Protein AF-A1CPQ2-F1 (afdb_monomer_lite)

pLDDT: mean 72.96, std 18.0, range [25.7, 89.81]

Organism: Aspergillus clavatus (strain ATCC 1007 / CBS 513.65 / DSM 816 / NCTC 3887 / NRRL 1 / QM 1276 / 107) (NCBI:txid344612)

Secondary structure (DSSP, 8-state):
---------EEES--HHHHHHHHH-HHHHHHHHT--EEEEEEEHHHHHHHHHHHHHHHHHHHHHHHH--S--TTHHHHHHHHHHHHHHH--TTTT-SS--------HHHHHHHHHHHHHHIIIIIIIHHHHHHHHH---SEEEEEEEE-B-TTS-SB-HHHHHHGGGTS--TT---SEEEEES--HHHHHHHHHHHHHHS--S---S-----TTS--S--TT---HHHHHHHHHTS--

Foldseek 3Di:
DDPPPPQDEAEDQFCVVLVVCCVVPVVSLVVQQPRAHYEYEAAQVVVLVVLVVLLPCLVVVLVVLVPDPDDDPCSVVSSVVSVVSNVLSPAPPSDDDDDDPPDPDDPVNVVVSQVSQLVCCLPPGQLVVVQCPLVRYLYQEYEYEQQNQAGPVRPGRCVLSSLLNLQVHARPNFDHNYYHYPNDDPVVVVSSVVSVVNRGPDPDDDVDPDDPPPDDDDDCPVPDDCPVVVVVVVVVPD

Radius of gyration: 22.9 Å; chains: 1; bounding box: 61×68×67 Å

Structure (mmCIF, N/CA/C/O backbone):
data_AF-A1CPQ2-F1
#
_entry.id   AF-A1CPQ2-F1
#
loop_
_atom_site.group_PDB
_atom_site.id
_atom_site.type_symbol
_atom_site.label_atom_id
_atom_site.label_alt_id
_atom_site.label_comp_id
_atom_site.label_asym_id
_atom_site.label_entity_id
_atom_site.label_seq_id
_atom_site.pdbx_PDB_ins_code
_atom_site.Cartn_x
_atom_site.Cartn_y
_atom_site.Cartn_z
_atom_site.occupancy
_atom_site.B_iso_or_equiv
_atom_site.auth_seq_id
_atom_site.auth_comp_id
_atom_site.auth_asym_id
_atom_site.auth_atom_id
_atom_site.pdbx_PDB_model_num
ATOM 1 N N . MET A 1 1 ? 0.818 -38.507 16.644 1.00 29.50 1 MET A N 1
ATOM 2 C CA . MET A 1 1 ? 1.138 -38.011 15.291 1.00 29.50 1 MET A CA 1
ATOM 3 C C . MET A 1 1 ? 1.570 -36.562 15.450 1.00 29.50 1 MET A C 1
ATOM 5 O O . MET A 1 1 ? 0.738 -35.788 15.909 1.00 29.50 1 MET A O 1
ATOM 9 N N . PRO A 1 2 ? 2.844 -36.196 15.235 1.00 27.94 2 PRO A N 1
ATOM 10 C CA . PRO A 1 2 ? 3.234 -34.797 15.336 1.00 27.94 2 PRO A CA 1
ATOM 11 C C . PRO A 1 2 ? 2.595 -34.047 14.164 1.00 27.94 2 PRO A C 1
ATOM 13 O O . PRO A 1 2 ? 2.827 -34.373 13.002 1.00 27.94 2 PRO A O 1
ATOM 16 N N . ILE A 1 3 ? 1.718 -33.100 14.484 1.00 25.70 3 ILE A N 1
ATOM 17 C CA . ILE A 1 3 ? 1.141 -32.175 13.515 1.00 25.70 3 ILE A CA 1
ATOM 18 C C . ILE A 1 3 ? 2.220 -31.121 13.270 1.00 25.70 3 ILE A C 1
ATOM 20 O O . ILE A 1 3 ? 2.419 -30.230 14.091 1.00 25.70 3 ILE A O 1
ATOM 24 N N . TYR A 1 4 ? 2.949 -31.254 12.166 1.00 30.53 4 TYR A N 1
ATOM 25 C CA . TYR A 1 4 ? 3.774 -30.170 11.650 1.00 30.53 4 TYR A CA 1
ATOM 26 C C . TYR A 1 4 ? 2.833 -29.194 10.946 1.00 30.53 4 TYR A C 1
ATOM 28 O O . TYR A 1 4 ? 2.442 -29.411 9.801 1.00 30.53 4 TYR A O 1
ATOM 36 N N . LEU A 1 5 ? 2.412 -28.150 11.660 1.00 37.94 5 LEU A N 1
ATOM 37 C CA . LEU A 1 5 ? 1.836 -26.971 11.026 1.00 37.94 5 LEU A CA 1
ATOM 38 C C . LEU A 1 5 ? 2.974 -26.330 10.232 1.00 37.94 5 LEU A C 1
ATOM 40 O O . LEU A 1 5 ? 3.865 -25.722 10.819 1.00 37.94 5 LEU A O 1
ATOM 44 N N . SER A 1 6 ? 2.985 -26.518 8.912 1.00 44.28 6 SER A N 1
ATOM 45 C CA . SER A 1 6 ? 3.755 -25.633 8.044 1.00 44.28 6 SER A CA 1
ATOM 46 C C . SER A 1 6 ? 3.308 -24.217 8.372 1.00 44.28 6 SER A C 1
ATOM 48 O O . SER A 1 6 ? 2.112 -23.928 8.333 1.00 44.28 6 SER A O 1
ATOM 50 N N . GLU A 1 7 ? 4.247 -23.373 8.767 1.00 56.56 7 GLU A N 1
ATOM 51 C CA . GLU A 1 7 ? 4.002 -21.970 9.044 1.00 56.56 7 GLU A CA 1
ATOM 52 C C . GLU A 1 7 ? 3.196 -21.336 7.896 1.00 56.56 7 GLU A C 1
ATOM 54 O O . GLU A 1 7 ? 3.700 -21.187 6.785 1.00 56.56 7 GLU A O 1
ATOM 59 N N . ASN A 1 8 ? 1.917 -21.025 8.135 1.00 65.75 8 ASN A N 1
ATOM 60 C CA . ASN A 1 8 ? 1.051 -20.447 7.111 1.00 65.75 8 ASN A CA 1
ATOM 61 C C . ASN A 1 8 ? 1.594 -19.062 6.742 1.00 65.75 8 ASN A C 1
ATOM 63 O O . ASN A 1 8 ? 1.599 -18.156 7.577 1.00 65.75 8 ASN A O 1
ATOM 67 N N . ILE A 1 9 ? 2.056 -18.908 5.502 1.00 70.75 9 ILE A N 1
ATOM 68 C CA . ILE A 1 9 ? 2.415 -17.609 4.932 1.00 70.75 9 ILE A CA 1
ATOM 69 C C . ILE A 1 9 ? 1.121 -16.945 4.474 1.00 70.75 9 ILE A C 1
ATOM 71 O O . ILE A 1 9 ? 0.357 -17.522 3.698 1.00 70.75 9 ILE A O 1
ATOM 75 N N . PHE A 1 10 ? 0.863 -15.743 4.977 1.00 79.75 10 PHE A N 1
ATOM 76 C CA . PHE A 1 10 ? -0.268 -14.936 4.546 1.00 79.75 10 PHE A CA 1
ATOM 77 C C . PHE A 1 10 ? 0.202 -13.961 3.464 1.00 79.75 10 PHE A C 1
ATOM 79 O O . PHE A 1 10 ? 1.037 -13.098 3.732 1.00 79.75 10 PHE A O 1
ATOM 86 N N . SER A 1 11 ? -0.304 -14.106 2.242 1.00 79.38 11 SER A N 1
ATOM 87 C CA . SER A 1 11 ? 0.072 -13.229 1.131 1.00 79.38 11 SER A CA 1
ATOM 88 C C . SER A 1 11 ? -0.896 -12.048 1.038 1.00 79.38 11 SER A C 1
ATOM 90 O O . SER A 1 11 ? -2.114 -12.234 1.008 1.00 79.38 11 SER A O 1
ATOM 92 N N . LEU A 1 12 ? -0.359 -10.829 0.989 1.00 75.00 12 LEU A N 1
ATOM 93 C CA . LEU A 1 12 ? -1.123 -9.590 0.842 1.00 75.00 12 LEU A CA 1
ATOM 94 C C . LEU A 1 12 ? -0.810 -8.929 -0.495 1.00 75.00 12 LEU A C 1
ATOM 96 O O . LEU A 1 12 ? 0.352 -8.688 -0.821 1.00 75.00 12 LEU A O 1
ATOM 100 N N . VAL A 1 13 ? -1.874 -8.604 -1.226 1.00 66.00 13 VAL A N 1
ATOM 101 C CA . VAL A 1 13 ? -1.804 -7.887 -2.506 1.00 66.00 13 VAL A CA 1
ATOM 102 C C . VAL A 1 13 ? -2.409 -6.487 -2.362 1.00 66.00 13 VAL A C 1
ATOM 104 O O . VAL A 1 13 ? -1.767 -5.502 -2.701 1.00 66.00 13 VAL A O 1
ATOM 107 N N . GLN A 1 14 ? -3.603 -6.382 -1.765 1.00 69.94 14 GLN A N 1
ATOM 108 C CA . GLN A 1 14 ? -4.275 -5.116 -1.445 1.00 69.94 14 GLN A CA 1
ATOM 109 C C . GLN A 1 14 ? -4.882 -5.178 -0.039 1.00 69.94 14 GLN A C 1
ATOM 111 O O . GLN A 1 14 ? -5.496 -6.177 0.342 1.00 69.94 14 GLN A O 1
ATOM 116 N N . VAL A 1 15 ? -4.703 -4.116 0.749 1.00 79.31 15 VAL A N 1
ATOM 117 C CA . VAL A 1 15 ? -5.048 -4.105 2.185 1.00 79.31 15 VAL A CA 1
ATOM 118 C C . VAL A 1 15 ? -6.412 -3.496 2.501 1.00 79.31 15 VAL A C 1
ATOM 120 O O . VAL A 1 15 ? -6.861 -3.587 3.640 1.00 79.31 15 VAL A O 1
ATOM 123 N N . ASP A 1 16 ? -7.095 -2.903 1.523 1.00 76.38 16 ASP A N 1
ATOM 124 C CA . ASP A 1 16 ? -8.270 -2.058 1.773 1.00 76.38 16 ASP A CA 1
ATOM 125 C C . ASP A 1 16 ? -9.444 -2.815 2.396 1.00 76.38 16 ASP A C 1
ATOM 127 O O . ASP A 1 16 ? -10.049 -2.338 3.355 1.00 76.38 16 ASP A O 1
ATOM 131 N N . LEU A 1 17 ? -9.711 -4.039 1.935 1.00 76.94 17 LEU A N 1
ATOM 132 C CA . LEU A 1 17 ? -10.745 -4.894 2.527 1.00 76.94 17 LEU A CA 1
ATOM 133 C C . LEU A 1 17 ? -10.424 -5.259 3.980 1.00 76.94 17 LEU A C 1
ATOM 135 O O . LEU A 1 17 ? -11.317 -5.306 4.823 1.00 76.94 17 LEU A O 1
ATOM 139 N N . LEU A 1 18 ? -9.148 -5.489 4.297 1.00 81.88 18 LEU A N 1
ATOM 140 C CA . LEU A 1 18 ? -8.722 -5.791 5.663 1.00 81.88 18 LEU A CA 1
ATOM 141 C C . LEU A 1 18 ? -8.748 -4.548 6.548 1.00 81.88 18 LEU A C 1
ATOM 143 O O . LEU A 1 18 ? -9.095 -4.654 7.721 1.00 81.88 18 LEU A O 1
ATOM 147 N N . ALA A 1 19 ? -8.419 -3.379 5.998 1.00 83.00 19 ALA A N 1
ATOM 148 C CA . ALA A 1 19 ? -8.527 -2.106 6.694 1.00 83.00 19 ALA A CA 1
ATOM 149 C C . ALA A 1 19 ? -9.99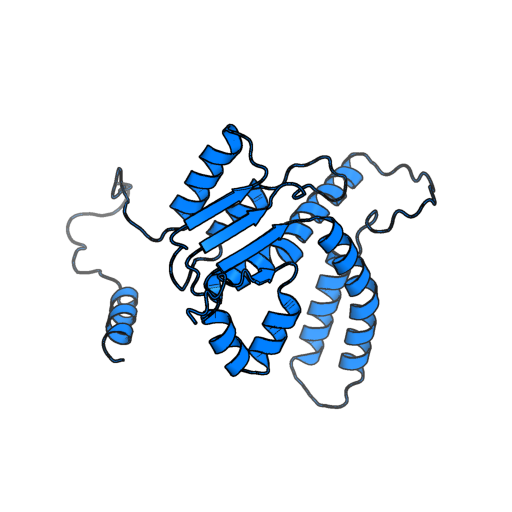0 -1.776 7.033 1.00 83.00 19 ALA A C 1
ATOM 151 O O . ALA A 1 19 ? -10.278 -1.413 8.175 1.00 83.00 19 ALA A O 1
ATOM 152 N N . ALA A 1 20 ? -10.917 -1.984 6.092 1.00 81.44 20 ALA A N 1
ATOM 153 C CA . ALA A 1 20 ? -12.352 -1.827 6.322 1.00 81.44 20 ALA A CA 1
ATOM 154 C C . ALA A 1 20 ? -12.875 -2.840 7.354 1.00 81.44 20 ALA A C 1
ATOM 156 O O . ALA A 1 20 ? -13.451 -2.452 8.371 1.00 81.44 20 ALA A O 1
ATOM 157 N N . ALA A 1 21 ? -12.576 -4.131 7.172 1.00 82.69 21 ALA A N 1
ATOM 158 C CA . ALA A 1 21 ? -12.990 -5.178 8.105 1.00 82.69 21 ALA A CA 1
ATOM 159 C C . ALA A 1 21 ? -12.429 -4.956 9.520 1.00 82.69 21 ALA A C 1
ATOM 161 O O . ALA A 1 21 ? -13.113 -5.209 10.509 1.00 82.69 21 ALA A O 1
ATOM 162 N N . ARG A 1 22 ? -11.196 -4.445 9.637 1.00 82.06 22 ARG A N 1
ATOM 163 C CA . ARG A 1 22 ? -10.592 -4.035 10.911 1.00 82.06 22 ARG A CA 1
ATOM 164 C C . ARG A 1 22 ? -11.394 -2.920 11.586 1.00 82.06 22 ARG A C 1
ATOM 166 O O . ARG A 1 22 ? -11.563 -2.968 12.803 1.00 82.06 22 ARG A O 1
ATOM 173 N N . ALA A 1 23 ? -11.830 -1.913 10.830 1.00 82.44 23 ALA A N 1
ATOM 174 C CA . ALA A 1 23 ? -12.579 -0.777 11.363 1.00 82.44 23 ALA A CA 1
ATOM 175 C C . ALA A 1 23 ? -13.976 -1.190 11.857 1.00 82.44 23 ALA A C 1
ATOM 177 O O . ALA A 1 23 ? -14.426 -0.712 12.897 1.00 82.44 23 ALA A O 1
ATOM 178 N N . GLU A 1 24 ? -14.633 -2.109 11.149 1.00 85.81 24 GLU A N 1
ATOM 179 C CA . GLU A 1 24 ? -15.972 -2.605 11.495 1.00 85.81 24 GLU A CA 1
ATOM 180 C C . GLU A 1 24 ? -15.952 -3.684 12.587 1.00 85.81 24 GLU A C 1
ATOM 182 O O . GLU A 1 24 ? -16.875 -3.792 13.401 1.00 85.81 24 GLU A O 1
ATOM 187 N N . HIS A 1 25 ? -14.892 -4.493 12.632 1.00 87.56 25 HIS A N 1
ATOM 188 C CA . HIS A 1 25 ? -14.788 -5.648 13.514 1.00 87.56 25 HIS A CA 1
ATOM 189 C C . HIS A 1 25 ? -13.444 -5.667 14.256 1.00 87.56 25 HIS A C 1
ATOM 191 O O . HIS A 1 25 ? -12.470 -6.246 13.766 1.00 87.56 25 HIS A O 1
ATOM 197 N N . PRO A 1 26 ? -13.384 -5.160 15.504 1.00 86.69 26 PRO A N 1
ATOM 198 C CA . PRO A 1 26 ? -12.143 -5.108 16.285 1.00 86.69 26 PRO A CA 1
ATOM 199 C C . PRO A 1 26 ? -11.431 -6.461 16.436 1.00 86.69 26 PRO A C 1
ATOM 201 O O . PRO A 1 26 ? -10.206 -6.524 16.487 1.00 86.69 26 PRO A O 1
ATOM 204 N N . ARG A 1 27 ? -12.180 -7.572 16.439 1.00 88.62 27 ARG A N 1
ATOM 205 C CA . ARG A 1 27 ? -11.615 -8.930 16.494 1.00 88.62 27 ARG A CA 1
ATOM 206 C C . ARG A 1 27 ? -10.725 -9.260 15.290 1.00 88.62 27 ARG A C 1
ATOM 208 O O . ARG A 1 27 ? -9.766 -10.010 15.443 1.00 88.62 27 ARG A O 1
ATOM 215 N N . VAL A 1 28 ? -11.025 -8.716 14.109 1.00 85.94 28 VAL A N 1
ATOM 216 C CA . VAL A 1 28 ? -10.192 -8.902 12.912 1.00 85.94 28 VAL A CA 1
ATOM 217 C C . VAL A 1 28 ? -8.800 -8.338 13.168 1.00 85.94 28 VAL A C 1
ATOM 219 O O . VAL A 1 28 ? -7.819 -9.008 12.864 1.00 85.94 28 VAL A O 1
ATOM 222 N N . PHE A 1 29 ? -8.702 -7.172 13.812 1.00 84.38 29 PHE A N 1
ATOM 223 C CA . PHE A 1 29 ? -7.415 -6.573 14.161 1.00 84.38 29 PHE A CA 1
ATOM 224 C C . PHE A 1 29 ? -6.570 -7.489 15.047 1.00 84.38 29 PHE A C 1
ATOM 226 O O . PHE A 1 29 ? -5.402 -7.732 14.752 1.00 84.38 29 PHE A O 1
ATOM 233 N N . GLU A 1 30 ? -7.174 -8.037 16.104 1.00 86.56 30 GLU A N 1
ATOM 234 C CA . GLU A 1 30 ? -6.471 -8.927 17.031 1.00 86.56 30 GLU A CA 1
ATOM 235 C C . GLU A 1 30 ? -6.011 -10.219 16.353 1.00 86.56 30 GLU A C 1
ATOM 237 O O . GLU A 1 30 ? -4.916 -10.701 16.631 1.00 86.56 30 GLU A O 1
ATOM 242 N N . ASN A 1 31 ? -6.796 -10.749 15.413 1.00 87.50 31 ASN A N 1
ATOM 243 C CA . ASN A 1 31 ? -6.395 -11.916 14.633 1.00 87.50 31 ASN A CA 1
ATOM 244 C C . ASN A 1 31 ? -5.253 -11.588 13.656 1.00 87.50 31 ASN A C 1
ATOM 246 O O . ASN A 1 31 ? -4.321 -12.378 13.522 1.00 87.50 31 ASN A O 1
ATOM 250 N N . LEU A 1 32 ? -5.294 -10.430 12.987 1.00 87.62 32 LEU A N 1
ATOM 251 C CA . LEU A 1 32 ? -4.247 -10.022 12.045 1.00 87.62 32 LEU A CA 1
ATOM 252 C C . LEU A 1 32 ? -2.896 -9.839 12.745 1.00 87.62 32 LEU A C 1
ATOM 254 O O . LEU A 1 32 ? -1.882 -10.292 12.222 1.00 87.62 32 LEU A O 1
ATOM 258 N N . LYS A 1 33 ? -2.869 -9.286 13.966 1.00 86.88 33 LYS A N 1
ATOM 259 C CA . LYS A 1 33 ? -1.638 -9.187 14.776 1.00 86.88 33 LYS A CA 1
ATOM 260 C C . LYS A 1 33 ? -0.955 -10.534 15.011 1.00 86.88 33 LYS A C 1
ATOM 262 O O . LYS A 1 33 ? 0.264 -10.581 15.158 1.00 86.88 33 LYS A O 1
ATOM 267 N N . GLN A 1 34 ? -1.732 -11.616 15.083 1.00 86.94 34 GLN A N 1
ATOM 268 C CA . GLN A 1 34 ? -1.217 -12.960 15.355 1.00 86.94 34 GLN A CA 1
ATOM 269 C C . GLN A 1 34 ? -0.529 -13.592 14.140 1.00 86.94 34 GLN A C 1
ATOM 271 O O . GLN A 1 34 ? 0.188 -14.578 14.305 1.00 86.94 34 GLN A O 1
ATOM 276 N N . ILE A 1 35 ? -0.703 -13.032 12.940 1.00 86.50 35 ILE A N 1
ATOM 277 C CA . ILE A 1 35 ? -0.003 -13.483 11.738 1.00 86.50 35 ILE A CA 1
ATOM 278 C C . ILE A 1 35 ? 1.463 -13.051 11.835 1.00 86.50 35 ILE A C 1
ATOM 280 O O . ILE A 1 35 ? 1.780 -11.866 11.923 1.00 86.50 35 ILE A O 1
ATOM 284 N N . ARG A 1 36 ? 2.360 -14.043 11.823 1.00 81.62 36 ARG A N 1
ATOM 285 C CA . ARG A 1 36 ? 3.810 -13.851 11.988 1.00 81.62 36 ARG A CA 1
ATOM 286 C C . ARG A 1 36 ? 4.589 -13.859 10.678 1.00 81.62 36 ARG A C 1
ATOM 288 O O . ARG A 1 36 ? 5.678 -13.297 10.642 1.00 81.62 36 ARG A O 1
ATOM 295 N N . ASN A 1 37 ? 4.030 -14.465 9.633 1.00 83.06 37 ASN A N 1
ATOM 296 C CA . ASN A 1 37 ? 4.706 -14.706 8.363 1.00 83.06 37 ASN A CA 1
ATOM 297 C C . ASN A 1 37 ? 3.904 -14.098 7.226 1.00 83.06 37 ASN A C 1
ATOM 299 O O . ASN A 1 37 ? 2.765 -14.503 6.979 1.00 83.06 37 ASN A O 1
ATOM 303 N N . LEU A 1 38 ? 4.509 -13.130 6.547 1.00 85.19 38 LEU A N 1
ATOM 304 C CA . LEU A 1 38 ? 3.830 -12.342 5.533 1.00 85.19 38 LEU A CA 1
ATOM 305 C C . LEU A 1 38 ? 4.601 -12.340 4.220 1.00 85.19 38 LEU A C 1
ATOM 307 O O . LEU A 1 38 ? 5.816 -12.156 4.222 1.00 85.19 38 LEU A O 1
ATOM 311 N N . GLU A 1 39 ? 3.885 -12.493 3.111 1.00 84.69 39 GLU A N 1
ATOM 312 C CA . GLU A 1 39 ? 4.414 -12.298 1.763 1.00 84.69 39 GLU A CA 1
ATOM 313 C C . GLU A 1 39 ? 3.747 -11.090 1.102 1.00 84.69 39 GLU A C 1
ATOM 315 O O . GLU A 1 39 ? 2.522 -10.997 1.036 1.00 84.69 39 GLU A O 1
ATOM 320 N N . LEU A 1 40 ? 4.567 -10.168 0.605 1.00 86.62 40 LEU A N 1
ATOM 321 C CA . LEU A 1 40 ? 4.142 -8.986 -0.133 1.00 86.62 40 LEU A CA 1
ATOM 322 C C . LEU A 1 40 ? 4.592 -9.099 -1.583 1.00 86.62 40 LEU A C 1
ATOM 324 O O . LEU A 1 40 ? 5.786 -9.255 -1.855 1.00 86.62 40 LEU A O 1
ATOM 328 N N . VAL A 1 41 ? 3.641 -8.985 -2.508 1.00 84.19 41 VAL A N 1
ATOM 329 C CA . VAL A 1 41 ? 3.905 -8.985 -3.949 1.00 84.19 41 VAL A CA 1
ATOM 330 C C . VAL A 1 41 ? 3.501 -7.634 -4.513 1.00 84.19 41 VAL A C 1
ATOM 332 O O . VAL A 1 41 ? 2.345 -7.240 -4.411 1.00 84.19 41 VAL A O 1
ATOM 335 N N . PHE A 1 42 ? 4.461 -6.935 -5.116 1.00 86.06 42 PHE A N 1
ATOM 336 C CA . PHE A 1 42 ? 4.226 -5.628 -5.719 1.00 86.06 42 PHE A CA 1
ATOM 337 C C . PHE A 1 42 ? 4.187 -5.743 -7.242 1.00 86.06 42 PHE A C 1
ATOM 339 O O . PHE A 1 42 ? 5.219 -5.973 -7.881 1.00 86.06 42 PHE A O 1
ATOM 346 N N . ASP A 1 43 ? 2.991 -5.590 -7.810 1.00 86.12 43 ASP A N 1
ATOM 347 C CA . ASP A 1 43 ? 2.722 -5.688 -9.244 1.00 86.12 43 ASP A CA 1
ATOM 348 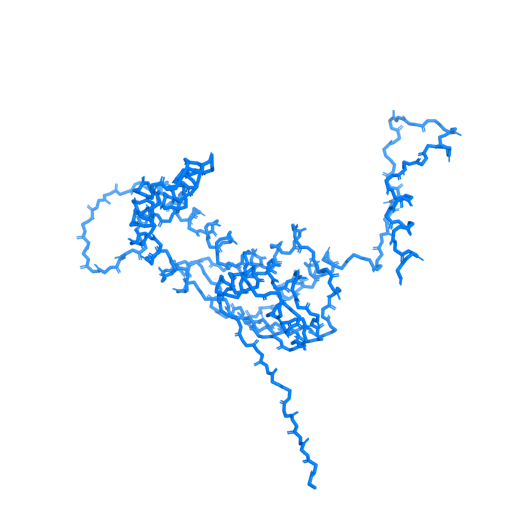C C . ASP A 1 43 ? 1.923 -4.461 -9.707 1.00 86.12 43 ASP A C 1
ATOM 350 O O . ASP A 1 43 ? 0.874 -4.140 -9.152 1.00 86.12 43 ASP A O 1
ATOM 354 N N . SER A 1 44 ? 2.408 -3.751 -10.727 1.00 84.94 44 SER A N 1
ATOM 355 C CA . SER A 1 44 ? 1.726 -2.552 -11.235 1.00 84.94 44 SER A CA 1
ATOM 356 C C . SER A 1 44 ? 0.381 -2.848 -11.891 1.00 84.94 44 SER A C 1
ATOM 358 O O . SER A 1 44 ? -0.455 -1.956 -12.014 1.00 84.94 44 SER A O 1
ATOM 360 N N . ARG A 1 45 ? 0.115 -4.102 -12.270 1.00 84.56 45 ARG A N 1
ATOM 361 C CA . ARG A 1 45 ? -1.195 -4.493 -12.809 1.00 84.56 45 ARG A CA 1
ATOM 362 C C . ARG A 1 45 ? -2.300 -4.346 -11.766 1.00 84.56 45 ARG A C 1
ATOM 364 O O . ARG A 1 45 ? -3.428 -4.036 -12.135 1.00 84.56 45 ARG A O 1
ATOM 371 N N . ASP A 1 46 ? -1.974 -4.484 -10.481 1.00 83.62 46 ASP A N 1
ATOM 372 C CA . ASP A 1 46 ? -2.933 -4.267 -9.394 1.00 83.62 46 ASP A CA 1
ATOM 373 C C . ASP A 1 46 ? -3.363 -2.798 -9.313 1.00 83.62 46 ASP A C 1
ATOM 375 O O . ASP A 1 46 ? -4.521 -2.514 -9.012 1.00 83.62 46 ASP A O 1
ATOM 379 N N . TYR A 1 47 ? -2.467 -1.863 -9.657 1.00 86.38 47 TYR A N 1
ATOM 380 C CA . TYR A 1 47 ? -2.811 -0.446 -9.774 1.00 86.38 47 TYR A CA 1
ATOM 381 C C . TYR A 1 47 ? -3.780 -0.209 -10.932 1.00 86.38 47 TYR A C 1
ATOM 383 O O . TYR A 1 47 ? -4.770 0.488 -10.746 1.00 86.38 47 TYR A O 1
ATOM 391 N N . ILE A 1 48 ? -3.541 -0.821 -12.097 1.00 85.06 48 ILE A N 1
ATOM 392 C CA . ILE A 1 48 ? -4.430 -0.680 -13.261 1.00 85.06 48 ILE A CA 1
ATOM 393 C C . ILE A 1 48 ? -5.845 -1.146 -12.900 1.00 85.06 48 ILE A C 1
ATOM 395 O O . ILE A 1 48 ? -6.807 -0.414 -13.118 1.00 85.06 48 ILE A O 1
ATOM 399 N N . TYR A 1 49 ? -5.981 -2.329 -12.292 1.00 84.94 49 TYR A N 1
ATOM 400 C CA . TYR A 1 49 ? -7.291 -2.835 -11.873 1.00 84.94 49 TYR A CA 1
ATOM 401 C C . TYR A 1 49 ? -7.963 -1.935 -10.835 1.00 84.94 49 TYR A C 1
ATOM 403 O O . TYR A 1 49 ? -9.153 -1.648 -10.950 1.00 84.94 49 TYR A O 1
ATOM 411 N N . MET A 1 50 ? -7.204 -1.480 -9.836 1.00 86.12 50 MET A N 1
ATOM 412 C CA . MET A 1 50 ? -7.696 -0.589 -8.789 1.00 86.12 50 MET A CA 1
ATOM 413 C C . MET A 1 50 ? -8.180 0.748 -9.362 1.00 86.12 50 MET A C 1
ATOM 415 O O . MET A 1 50 ? -9.289 1.173 -9.050 1.00 86.12 50 MET A O 1
ATOM 419 N N . ALA A 1 51 ? -7.378 1.388 -10.215 1.00 87.31 51 ALA A N 1
ATOM 420 C CA . ALA A 1 51 ? -7.720 2.652 -10.853 1.00 87.31 51 ALA A CA 1
ATOM 421 C C . ALA A 1 51 ? -8.993 2.507 -11.696 1.00 87.31 51 ALA A C 1
ATOM 423 O O . ALA A 1 51 ? -9.950 3.243 -11.487 1.00 87.31 51 ALA A O 1
ATOM 424 N N . GLN A 1 52 ? -9.067 1.477 -12.547 1.00 85.88 52 GLN A N 1
ATOM 425 C CA . GLN A 1 52 ? -10.256 1.201 -13.361 1.00 85.88 52 GLN A CA 1
ATOM 426 C C . GLN A 1 52 ? -11.511 0.944 -12.519 1.00 85.88 52 GLN A C 1
ATOM 428 O O . GLN A 1 52 ? -12.606 1.373 -12.888 1.00 85.88 52 GLN A O 1
ATOM 433 N N . PHE A 1 53 ? -11.376 0.221 -11.405 1.00 85.88 53 PHE A N 1
ATOM 434 C CA . PHE A 1 53 ? -12.485 -0.026 -10.490 1.00 85.88 53 PHE A CA 1
ATOM 435 C C . PHE A 1 53 ? -12.959 1.277 -9.837 1.00 85.88 53 PHE A C 1
ATOM 437 O O . PHE A 1 53 ? -14.145 1.595 -9.888 1.00 85.88 53 PHE A O 1
ATOM 444 N N . PHE A 1 54 ? -12.044 2.068 -9.276 1.00 85.62 54 PHE A N 1
ATOM 445 C CA . PHE A 1 54 ? -12.402 3.309 -8.595 1.00 85.62 54 PHE A CA 1
ATOM 446 C C . PHE A 1 54 ? -12.956 4.375 -9.539 1.00 85.62 54 PHE A C 1
ATOM 448 O O . PHE A 1 54 ? -13.952 5.006 -9.187 1.00 85.62 54 PHE A O 1
ATOM 455 N N . SER A 1 55 ? -12.412 4.527 -10.747 1.00 85.50 55 SER A N 1
ATOM 456 C CA . SER A 1 55 ? -12.982 5.437 -11.749 1.00 85.50 55 SER A CA 1
ATOM 457 C C . SER A 1 55 ? -14.443 5.098 -12.075 1.00 85.50 55 SER A C 1
ATOM 459 O O . SER A 1 55 ? -15.253 5.990 -12.300 1.00 85.50 55 SER A O 1
ATOM 461 N N . ARG A 1 56 ? -14.821 3.812 -12.057 1.00 86.50 56 ARG A N 1
ATOM 462 C CA . ARG A 1 56 ? -16.208 3.385 -12.314 1.00 86.50 56 ARG A CA 1
ATOM 463 C C . ARG A 1 56 ? -17.122 3.570 -11.106 1.00 86.50 56 ARG A C 1
ATOM 465 O O . ARG A 1 56 ? -18.249 4.034 -11.258 1.00 86.50 56 ARG A O 1
ATOM 472 N N . GLU A 1 57 ? -16.655 3.200 -9.917 1.00 88.19 57 GLU A N 1
ATOM 473 C CA . GLU A 1 57 ? -17.519 3.080 -8.738 1.00 88.19 57 GLU A CA 1
ATOM 474 C C . GLU A 1 57 ? -17.621 4.371 -7.912 1.00 88.19 57 GLU A C 1
ATOM 476 O O . GLU A 1 57 ? -18.690 4.670 -7.373 1.00 88.19 57 GLU A O 1
ATOM 481 N N . LEU A 1 58 ? -16.548 5.170 -7.812 1.00 89.56 58 LEU A N 1
ATOM 482 C CA . LEU A 1 58 ? -16.531 6.375 -6.970 1.00 89.56 58 LEU A CA 1
ATOM 483 C C . LEU A 1 58 ? -17.643 7.384 -7.316 1.00 89.56 58 LEU A C 1
ATOM 485 O O . LEU A 1 58 ? -18.278 7.877 -6.377 1.00 89.56 58 LEU A O 1
ATOM 489 N N . PRO A 1 59 ? -17.963 7.665 -8.599 1.00 88.75 59 PRO A N 1
ATOM 490 C CA . PRO A 1 59 ? -19.064 8.567 -8.941 1.00 88.75 59 PRO A CA 1
ATOM 491 C C . PRO A 1 59 ? -20.426 8.048 -8.464 1.00 88.75 59 PRO A C 1
ATOM 493 O O . PRO A 1 59 ? -21.241 8.814 -7.946 1.00 88.75 59 PRO A O 1
ATOM 496 N N . GLY A 1 60 ? -20.664 6.737 -8.583 1.00 88.62 60 GLY A N 1
ATOM 497 C CA . GLY A 1 60 ? -21.889 6.095 -8.103 1.00 88.62 60 GLY A CA 1
ATOM 498 C C . GLY A 1 60 ? -22.017 6.175 -6.582 1.00 88.62 60 GLY A C 1
ATOM 499 O O . GLY A 1 60 ? -23.067 6.559 -6.064 1.00 88.62 60 GLY A O 1
ATOM 500 N N . ILE A 1 61 ? -20.926 5.901 -5.860 1.00 88.44 61 ILE A N 1
ATOM 501 C CA . ILE A 1 61 ? -20.870 6.023 -4.396 1.00 88.44 61 ILE A CA 1
ATOM 502 C C . ILE A 1 61 ? -21.132 7.471 -3.966 1.00 88.44 61 ILE A C 1
ATOM 504 O O . ILE A 1 61 ? -21.935 7.705 -3.060 1.00 88.44 61 ILE A O 1
ATOM 508 N N . ALA A 1 62 ? -20.512 8.451 -4.629 1.00 88.06 62 ALA A N 1
ATOM 509 C CA . ALA A 1 62 ? -20.743 9.867 -4.354 1.00 88.06 62 ALA A CA 1
ATOM 510 C C . ALA A 1 62 ? -22.217 10.259 -4.566 1.00 88.06 62 ALA A C 1
ATOM 512 O O . ALA A 1 62 ? -22.783 10.967 -3.728 1.00 88.06 62 ALA A O 1
ATOM 513 N N . GLY A 1 63 ? -22.862 9.743 -5.620 1.00 88.38 63 GLY A N 1
ATOM 514 C CA . GLY A 1 63 ? -24.298 9.909 -5.869 1.00 88.38 63 GLY A CA 1
ATOM 515 C C . GLY A 1 63 ? -25.164 9.354 -4.735 1.00 88.38 63 GLY A C 1
ATOM 516 O O . GLY A 1 63 ? -25.991 10.074 -4.176 1.00 88.38 63 GLY A O 1
ATOM 517 N N . VAL A 1 64 ? -24.911 8.116 -4.302 1.00 89.81 64 VAL A N 1
ATOM 518 C CA . VAL A 1 64 ? -25.643 7.487 -3.184 1.00 89.81 64 VAL A CA 1
ATOM 519 C C . VAL A 1 64 ? -25.464 8.275 -1.883 1.00 89.81 64 VAL A C 1
ATOM 521 O O . VAL A 1 64 ? -26.430 8.541 -1.157 1.00 89.81 64 VAL A O 1
ATOM 524 N N . VAL A 1 65 ? -24.233 8.699 -1.581 1.00 87.56 65 VAL A N 1
ATOM 525 C CA . VAL A 1 65 ? -23.946 9.537 -0.409 1.00 87.56 65 VAL A CA 1
ATOM 526 C C . VAL A 1 65 ? -24.732 10.842 -0.503 1.00 87.56 65 VAL A C 1
ATOM 528 O O . VAL A 1 65 ? -25.375 11.220 0.479 1.00 87.56 65 VAL A O 1
ATOM 531 N N . GLN A 1 66 ? -24.760 11.489 -1.673 1.00 87.62 66 GLN A N 1
ATOM 532 C CA . GLN A 1 66 ? -25.505 12.722 -1.943 1.00 87.62 66 GLN A CA 1
ATOM 533 C C . GLN A 1 66 ? -27.026 12.560 -1.796 1.00 87.62 66 GLN A C 1
ATOM 535 O O . GLN A 1 66 ? -27.682 13.460 -1.266 1.00 87.62 66 GLN A O 1
ATOM 540 N N . GLU A 1 67 ? -27.586 11.409 -2.151 1.00 89.19 67 GLU A N 1
ATOM 541 C CA . GLU A 1 67 ? -29.024 11.115 -2.049 1.00 89.19 67 GLU A CA 1
ATOM 542 C C . GLU A 1 67 ? -29.457 10.657 -0.649 1.00 89.19 67 GLU A C 1
ATOM 544 O O . GLU A 1 67 ? -30.629 10.763 -0.287 1.00 89.19 67 GLU A O 1
ATOM 549 N N . THR A 1 68 ? -28.515 10.205 0.185 1.00 87.38 68 THR A N 1
ATOM 550 C CA . THR A 1 68 ? -28.817 9.721 1.540 1.00 87.38 68 THR A CA 1
ATOM 551 C C . THR A 1 68 ? -29.485 10.814 2.389 1.00 87.38 68 THR A C 1
ATOM 553 O O . THR A 1 68 ? -28.901 11.867 2.649 1.00 87.38 68 THR A O 1
ATOM 556 N N . THR A 1 69 ? -30.701 10.560 2.872 1.00 81.25 69 THR A N 1
ATOM 557 C CA . THR A 1 69 ? -31.515 11.535 3.627 1.00 81.25 69 THR A CA 1
ATOM 558 C C . THR A 1 69 ? -31.030 11.773 5.060 1.00 81.25 69 THR A C 1
ATOM 560 O O . THR A 1 69 ? -31.451 12.736 5.700 1.00 81.25 69 THR A O 1
ATOM 563 N N . ALA A 1 70 ? -30.127 10.928 5.568 1.00 80.81 70 ALA A N 1
ATOM 564 C CA . ALA A 1 70 ? -29.543 11.080 6.893 1.00 80.81 70 ALA A CA 1
ATOM 565 C C . ALA A 1 70 ? -28.699 12.371 6.981 1.00 80.81 70 ALA A C 1
ATOM 567 O O . ALA A 1 70 ? -27.735 12.537 6.223 1.00 80.81 70 ALA A O 1
ATOM 568 N N . PRO A 1 71 ? -29.012 13.288 7.911 1.00 74.06 71 PRO A N 1
ATOM 569 C CA . PRO A 1 71 ? -28.241 14.509 8.080 1.00 74.06 71 PRO A CA 1
ATOM 570 C C . PRO A 1 71 ? -26.863 14.184 8.671 1.00 74.06 71 PRO A C 1
ATOM 572 O O . PRO A 1 71 ? -26.746 13.714 9.800 1.00 74.06 71 PRO A O 1
ATOM 575 N N . SER A 1 72 ? -25.801 14.464 7.914 1.00 81.50 72 SER A N 1
ATOM 576 C CA . SER A 1 72 ? -24.413 14.359 8.371 1.00 81.50 72 SER A CA 1
ATOM 577 C C . SER A 1 72 ? -23.619 15.581 7.929 1.00 81.50 72 SER A C 1
ATOM 579 O O . SER A 1 72 ? 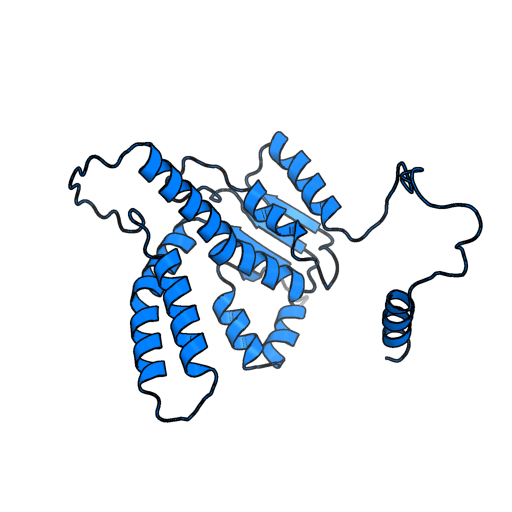-23.573 15.914 6.746 1.00 81.50 72 SER A O 1
ATOM 581 N N . ARG A 1 73 ? -22.929 16.224 8.877 1.00 83.88 73 ARG A N 1
ATOM 582 C CA . ARG A 1 73 ? -22.053 17.378 8.605 1.00 83.88 73 ARG A CA 1
ATOM 583 C C . ARG A 1 73 ? -20.832 17.034 7.745 1.00 83.88 73 ARG A C 1
ATOM 585 O O . ARG A 1 73 ? -20.217 17.930 7.184 1.00 83.88 73 ARG A O 1
ATOM 592 N N . HIS A 1 74 ? -20.475 15.751 7.649 1.00 85.75 74 HIS A N 1
ATOM 593 C CA . HIS A 1 74 ? -19.295 15.291 6.906 1.00 85.75 74 HIS A CA 1
ATOM 594 C C . HIS A 1 74 ? -19.619 14.896 5.462 1.00 85.75 74 HIS A C 1
ATOM 596 O O . HIS A 1 74 ? -18.708 14.634 4.689 1.00 85.75 74 HIS A O 1
ATOM 602 N N . LYS A 1 75 ? -20.903 14.867 5.087 1.00 85.12 75 LYS A N 1
ATOM 603 C CA . LYS A 1 75 ? -21.374 14.376 3.787 1.00 85.12 75 LYS A CA 1
ATOM 604 C C . LYS A 1 75 ? -20.720 15.096 2.605 1.00 85.12 75 LYS A C 1
ATOM 606 O O . LYS A 1 75 ? -20.229 14.448 1.692 1.00 85.12 75 LYS A O 1
ATOM 611 N N . ARG A 1 76 ? -20.650 16.429 2.671 1.00 85.75 76 ARG A N 1
ATOM 612 C CA . ARG A 1 76 ? -19.989 17.251 1.649 1.00 85.75 76 ARG A CA 1
ATOM 613 C C . ARG A 1 76 ? -18.503 16.917 1.520 1.00 85.75 76 ARG A C 1
ATOM 615 O O . ARG A 1 76 ? -18.039 16.699 0.413 1.00 85.75 76 ARG A O 1
ATOM 622 N N . LYS A 1 77 ? -17.800 16.823 2.653 1.00 88.19 77 LYS A N 1
ATOM 623 C CA . LYS A 1 77 ? -16.376 16.487 2.675 1.00 88.19 77 LYS A CA 1
ATOM 624 C C . LYS A 1 77 ? -16.121 15.112 2.055 1.00 88.19 77 LYS A C 1
ATOM 626 O O . LYS A 1 77 ? -15.240 14.988 1.228 1.00 88.19 77 LYS A O 1
ATOM 631 N N . VAL A 1 78 ? -16.926 14.105 2.399 1.00 87.19 78 VAL A N 1
ATOM 632 C CA . VAL A 1 78 ? -16.791 12.760 1.816 1.00 87.19 78 VAL A CA 1
ATOM 633 C C . VAL A 1 78 ? -16.947 12.800 0.295 1.00 87.19 78 VAL A C 1
ATOM 635 O O . VAL A 1 78 ? -16.175 12.163 -0.401 1.00 87.19 78 VAL A O 1
ATOM 638 N N . ILE A 1 79 ? -17.906 13.562 -0.236 1.00 87.94 79 ILE A N 1
ATOM 639 C CA . ILE A 1 79 ? -18.087 13.695 -1.690 1.00 87.94 79 ILE A CA 1
ATOM 640 C C . ILE A 1 79 ? -16.893 14.404 -2.341 1.00 87.94 79 ILE A C 1
ATOM 642 O O . ILE A 1 79 ? -16.442 13.973 -3.397 1.00 87.94 79 ILE A O 1
ATOM 646 N N . GLU A 1 80 ? -16.374 15.461 -1.713 1.00 88.31 80 GLU A N 1
ATOM 647 C CA . GLU A 1 80 ? -15.168 16.162 -2.173 1.00 88.31 80 GLU A CA 1
ATOM 648 C C . GLU A 1 80 ? -13.946 15.224 -2.168 1.00 88.31 80 GLU A C 1
ATOM 650 O O . GLU A 1 80 ? -13.244 15.145 -3.172 1.00 88.31 80 GLU A O 1
ATOM 655 N N . ASP A 1 81 ? -13.750 14.451 -1.096 1.00 87.44 81 ASP A N 1
ATOM 656 C CA . ASP A 1 81 ? -12.662 13.474 -0.965 1.00 87.44 81 ASP A CA 1
ATOM 657 C C . ASP A 1 81 ? -12.775 12.367 -2.039 1.00 87.44 81 ASP A C 1
ATOM 659 O O . ASP A 1 81 ? -11.790 12.038 -2.698 1.00 87.44 81 ASP A O 1
ATOM 663 N N . LEU A 1 82 ? -13.979 11.821 -2.273 1.00 87.69 82 LEU A N 1
ATOM 664 C CA . LEU A 1 82 ? -14.228 10.824 -3.329 1.00 87.69 82 LEU A CA 1
ATOM 665 C C . LEU A 1 82 ? -13.971 11.400 -4.730 1.00 87.69 82 LEU A C 1
ATOM 667 O O . LEU A 1 82 ? -13.425 10.705 -5.586 1.00 87.69 82 LEU A O 1
ATOM 671 N N . GLY A 1 83 ? -14.348 12.660 -4.961 1.00 87.56 83 GLY A N 1
ATOM 672 C CA . GLY A 1 83 ? -14.086 13.367 -6.213 1.00 87.56 83 GLY A CA 1
ATOM 673 C C . GLY A 1 83 ? -12.596 13.618 -6.449 1.00 87.56 83 GLY A C 1
ATOM 674 O O . GLY A 1 83 ? -12.133 13.457 -7.574 1.00 87.56 83 GLY A O 1
ATOM 675 N N . GLY A 1 84 ? -11.843 13.948 -5.395 1.00 88.12 84 GLY A N 1
ATOM 676 C CA . GLY A 1 84 ? -10.387 14.094 -5.453 1.00 88.12 84 GLY A CA 1
ATOM 677 C C . GLY A 1 84 ? -9.696 12.789 -5.843 1.00 88.12 84 GLY A C 1
ATOM 678 O O . GLY A 1 84 ? -8.951 12.762 -6.815 1.00 88.12 84 GLY A O 1
ATOM 679 N N . ILE A 1 85 ? -10.035 11.682 -5.172 1.00 86.56 85 ILE A N 1
ATOM 680 C CA . ILE A 1 85 ? -9.476 10.358 -5.502 1.00 86.56 85 ILE A CA 1
ATOM 681 C C . ILE A 1 85 ? -9.828 9.957 -6.941 1.00 86.56 85 ILE A C 1
ATOM 683 O O . ILE A 1 85 ? -8.994 9.400 -7.650 1.00 86.56 85 ILE A O 1
ATOM 687 N N . HIS A 1 86 ? -11.059 10.231 -7.388 1.00 86.25 86 HIS A N 1
ATOM 688 C CA . HIS A 1 86 ? -11.447 9.969 -8.772 1.00 86.25 86 HIS A CA 1
ATOM 689 C C . HIS A 1 86 ? -10.585 10.769 -9.754 1.00 86.25 86 HIS A C 1
ATOM 691 O O . HIS A 1 86 ? -10.087 10.192 -10.713 1.00 86.25 86 HIS A O 1
ATOM 697 N N . ALA A 1 87 ? -10.390 12.068 -9.517 1.00 86.19 87 ALA A N 1
ATOM 698 C CA . ALA A 1 87 ? -9.572 12.919 -10.380 1.00 86.19 87 ALA A CA 1
ATOM 699 C C . ALA A 1 87 ? -8.107 12.462 -10.434 1.00 86.19 87 ALA A C 1
ATOM 701 O O . ALA A 1 87 ? -7.524 12.432 -11.513 1.00 86.19 87 ALA A O 1
ATOM 702 N N . ASP A 1 88 ? -7.542 12.038 -9.301 1.00 86.12 88 ASP A N 1
ATOM 703 C CA . ASP A 1 88 ? -6.177 11.510 -9.250 1.00 86.12 88 ASP A CA 1
ATOM 704 C C . ASP A 1 88 ? -6.026 10.223 -10.072 1.00 86.12 88 ASP A C 1
ATOM 706 O O . ASP A 1 88 ? -4.953 9.957 -10.599 1.00 86.12 88 ASP A O 1
ATOM 710 N N . LEU A 1 89 ? -7.068 9.392 -10.168 1.00 84.75 89 LEU A N 1
ATOM 711 C CA . LEU A 1 89 ? -7.014 8.092 -10.850 1.00 84.75 89 LEU A CA 1
ATOM 712 C C . LEU A 1 89 ? -7.527 8.130 -12.298 1.00 84.75 89 LEU A C 1
ATOM 714 O O . LEU A 1 89 ? -7.228 7.214 -13.062 1.00 84.75 89 LEU A O 1
ATOM 718 N N . ASP A 1 90 ? -8.265 9.168 -12.689 1.00 80.38 90 ASP A N 1
ATOM 719 C CA . ASP A 1 90 ? -8.806 9.375 -14.039 1.00 80.38 90 ASP A CA 1
ATOM 720 C C . ASP A 1 90 ? -7.774 10.035 -14.970 1.00 80.38 90 ASP A C 1
ATOM 722 O O . ASP A 1 90 ? -7.977 11.116 -15.522 1.00 80.38 90 ASP A O 1
ATOM 726 N N . ILE A 1 91 ? -6.616 9.385 -15.101 1.00 72.62 91 ILE A N 1
ATOM 727 C CA . ILE A 1 91 ? -5.489 9.870 -15.904 1.00 72.62 91 ILE A CA 1
ATOM 728 C C . ILE A 1 91 ? -5.460 9.142 -17.263 1.00 72.62 91 ILE A C 1
ATOM 730 O O . ILE A 1 91 ? -5.642 7.914 -17.305 1.00 72.62 91 ILE A O 1
ATOM 734 N N . PRO A 1 92 ? -5.204 9.854 -18.382 1.00 70.69 92 PRO A N 1
ATOM 735 C CA . PRO A 1 92 ? -5.049 9.250 -19.705 1.00 70.69 92 PRO A CA 1
ATOM 736 C C . PRO A 1 92 ? -4.016 8.112 -19.727 1.00 70.69 92 PRO A C 1
ATOM 738 O O . PRO A 1 92 ? -2.970 8.187 -19.095 1.00 70.69 92 PRO A O 1
ATOM 741 N N . GLY A 1 93 ? -4.295 7.041 -20.476 1.00 66.44 93 GLY A N 1
ATOM 742 C CA . GLY A 1 93 ? -3.331 5.953 -20.704 1.00 66.44 93 GLY A CA 1
ATOM 743 C C . GLY A 1 93 ? -3.471 4.70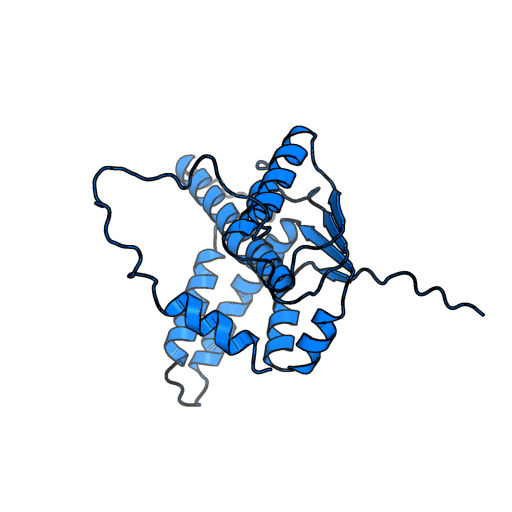8 -19.814 1.00 66.44 93 GLY A C 1
ATOM 744 O O . GLY A 1 93 ? -2.912 3.670 -20.161 1.00 66.44 93 GLY A O 1
ATOM 745 N N . ILE A 1 94 ? -4.289 4.725 -18.750 1.00 66.44 94 ILE A N 1
ATOM 746 C CA . ILE A 1 94 ? -4.604 3.505 -17.958 1.00 66.44 94 ILE A CA 1
ATOM 747 C C . ILE A 1 94 ? -5.461 2.505 -18.765 1.00 66.44 94 ILE A C 1
ATOM 749 O O . ILE A 1 94 ? -5.439 1.296 -18.519 1.00 66.44 94 ILE A O 1
ATOM 753 N N . TYR A 1 95 ? -6.224 3.005 -19.743 1.00 59.28 95 TYR A N 1
ATOM 754 C CA . TYR A 1 95 ? -7.255 2.269 -20.483 1.00 59.28 95 TYR A CA 1
ATOM 755 C C . TYR A 1 95 ? -6.840 1.780 -21.874 1.00 59.28 95 TYR A C 1
ATOM 757 O O . TYR A 1 95 ? -7.732 1.471 -22.655 1.00 59.28 95 TYR A O 1
ATOM 765 N N . GLN A 1 96 ? -5.551 1.721 -22.233 1.00 51.34 96 GLN A N 1
ATOM 766 C CA . GLN A 1 96 ? -5.158 1.344 -23.601 1.00 51.34 96 GLN A CA 1
ATOM 767 C C . GLN A 1 96 ? -5.577 -0.098 -23.968 1.00 51.34 96 GLN A C 1
ATOM 769 O O . GLN A 1 96 ? -4.815 -1.053 -23.845 1.00 51.34 96 GLN A O 1
ATOM 774 N N . SER A 1 97 ? -6.810 -0.239 -24.461 1.00 38.38 97 SER A N 1
ATOM 775 C CA . SER A 1 97 ? -7.240 -1.245 -25.418 1.00 38.38 97 SER A CA 1
ATOM 776 C C . SER A 1 97 ? -7.241 -0.583 -26.794 1.00 38.38 97 SER A C 1
ATOM 778 O O . SER A 1 97 ? -8.115 0.228 -27.072 1.00 38.38 97 SER A O 1
ATOM 780 N N . GLU A 1 98 ? -6.235 -0.889 -27.610 1.00 39.97 98 GLU A N 1
ATOM 781 C CA . GLU A 1 98 ? -6.274 -0.967 -29.086 1.00 39.97 98 GLU A CA 1
ATOM 782 C C . GLU A 1 98 ? -7.107 0.053 -29.900 1.00 39.97 98 GLU A C 1
ATOM 784 O O . GLU A 1 98 ? -7.604 -0.274 -30.976 1.00 39.97 98 GLU A O 1
ATOM 789 N N . SER A 1 99 ? -7.236 1.304 -29.474 1.00 39.72 99 SER A N 1
ATOM 790 C CA . SER A 1 99 ? -7.766 2.360 -30.341 1.00 39.72 99 SER A CA 1
ATOM 791 C C . SER A 1 99 ? -6.869 3.582 -30.269 1.00 39.72 99 SER A C 1
ATOM 793 O O . SER A 1 99 ? -7.107 4.517 -29.509 1.00 39.72 99 SER A O 1
ATOM 795 N N . GLU A 1 100 ? -5.805 3.510 -31.066 1.00 48.28 100 GLU A N 1
ATOM 796 C CA . GLU A 1 100 ? -4.958 4.626 -31.462 1.00 48.28 100 GLU A CA 1
ATOM 797 C C . GLU A 1 100 ? -5.819 5.678 -32.170 1.00 48.28 100 GLU A C 1
ATOM 799 O O . GLU A 1 100 ? -6.206 5.534 -33.330 1.00 48.28 100 GLU A O 1
ATOM 804 N N . SER A 1 101 ? -6.119 6.762 -31.467 1.00 40.81 101 SER A N 1
ATOM 805 C CA . SER A 1 101 ? -6.190 8.069 -32.104 1.00 40.81 101 SER A CA 1
ATOM 806 C C . SER A 1 101 ? -4.915 8.796 -31.711 1.00 40.81 101 SER A C 1
ATOM 808 O O . SER A 1 101 ? -4.802 9.249 -30.572 1.00 40.81 101 SER A O 1
ATOM 810 N N . GLU A 1 102 ? -3.955 8.839 -32.638 1.00 47.03 102 GLU A N 1
ATOM 811 C CA . GLU A 1 102 ? -2.741 9.654 -32.571 1.00 47.03 102 GLU A CA 1
ATOM 812 C C . GLU A 1 102 ? -3.145 11.119 -32.367 1.00 47.03 102 GLU A C 1
ATOM 814 O O . GLU A 1 102 ? -3.373 11.877 -33.308 1.00 47.03 102 GLU A O 1
ATOM 819 N N . THR A 1 103 ? -3.311 11.503 -31.109 1.00 50.97 103 THR A N 1
ATOM 820 C CA . THR A 1 103 ? -3.302 12.904 -30.718 1.00 50.97 103 THR A CA 1
ATOM 821 C C . THR A 1 103 ? -1.844 13.168 -30.388 1.00 50.97 103 THR A C 1
ATOM 823 O O . THR A 1 103 ? -1.279 12.449 -29.567 1.00 50.97 103 THR A O 1
ATOM 826 N N . GLU A 1 104 ? -1.208 14.102 -31.096 1.00 48.03 104 GLU A N 1
ATOM 827 C CA . GLU A 1 104 ? 0.167 14.534 -30.828 1.00 48.03 104 GLU A CA 1
ATOM 828 C C . GLU A 1 104 ? 0.222 15.178 -29.432 1.00 48.03 104 GLU A C 1
ATOM 830 O O . GLU A 1 104 ? 0.167 16.398 -29.292 1.00 48.03 104 GLU A O 1
ATOM 835 N N . GLU A 1 105 ? 0.255 14.357 -28.382 1.00 56.00 105 GLU A N 1
ATOM 836 C CA . GLU A 1 105 ? 0.542 14.807 -27.024 1.00 56.00 105 GLU A CA 1
ATOM 837 C C . GLU A 1 105 ? 1.991 15.288 -26.980 1.00 56.00 105 GLU A C 1
ATOM 839 O O . GLU A 1 105 ? 2.899 14.666 -27.549 1.00 56.00 105 GLU A O 1
ATOM 844 N N . SER A 1 106 ? 2.217 16.438 -26.346 1.00 58.91 106 SER A N 1
ATO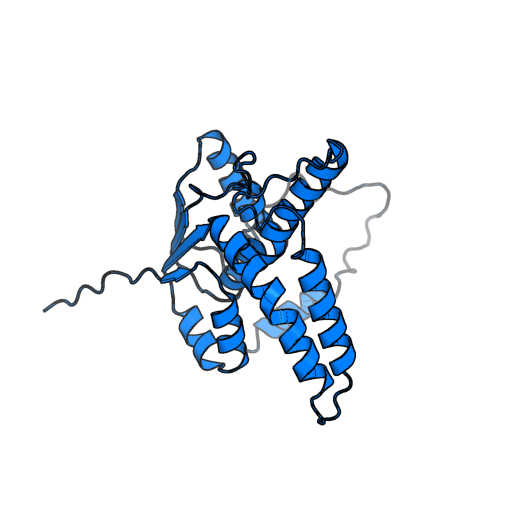M 845 C CA . SER A 1 106 ? 3.572 16.961 -26.252 1.00 58.91 106 SER A CA 1
ATOM 846 C C . SER A 1 106 ? 4.428 16.039 -25.367 1.00 58.91 106 SER A C 1
ATOM 848 O O . SER A 1 106 ? 3.931 15.499 -24.378 1.00 58.91 106 SER A O 1
ATOM 850 N N . PRO A 1 107 ? 5.737 15.884 -25.646 1.00 63.53 107 PRO A N 1
ATOM 851 C CA . PRO A 1 107 ? 6.617 15.030 -24.843 1.00 63.53 107 PRO A CA 1
ATOM 852 C C . PRO A 1 107 ? 6.630 15.381 -23.348 1.00 63.53 107 PRO A C 1
ATOM 854 O O . PRO A 1 107 ? 6.864 14.510 -22.518 1.00 63.53 107 PRO A O 1
ATOM 857 N N . VAL A 1 108 ? 6.377 16.655 -23.022 1.00 64.94 108 VAL A N 1
ATOM 858 C CA . VAL A 1 108 ? 6.319 17.172 -21.648 1.00 64.94 108 VAL A CA 1
ATOM 859 C C . VAL A 1 108 ? 5.042 16.707 -20.944 1.00 64.94 108 VAL A C 1
ATOM 861 O O . VAL A 1 108 ? 5.115 16.221 -19.823 1.00 64.94 108 VAL A O 1
ATOM 864 N N . GLU A 1 109 ? 3.888 16.768 -21.614 1.00 61.91 109 GLU A N 1
ATOM 865 C CA . GLU A 1 109 ? 2.617 16.277 -21.057 1.00 61.91 109 GLU A CA 1
ATOM 866 C C . GLU A 1 109 ? 2.661 14.763 -20.807 1.00 61.91 109 GLU A C 1
ATOM 868 O O . GLU A 1 109 ? 2.182 14.289 -19.779 1.00 61.91 109 GLU A O 1
ATOM 873 N N . THR A 1 110 ? 3.298 13.993 -21.695 1.00 74.00 110 THR A N 1
ATOM 874 C CA . THR A 1 110 ? 3.467 12.543 -21.508 1.00 74.00 110 THR A CA 1
ATOM 875 C C . THR A 1 110 ? 4.360 12.208 -20.304 1.00 74.00 110 THR A C 1
ATOM 877 O O . THR A 1 110 ? 4.114 11.215 -19.615 1.00 74.00 110 THR A O 1
ATOM 880 N N . GLU A 1 111 ? 5.388 13.016 -20.034 1.00 80.12 111 GLU A N 1
ATOM 881 C CA . GLU A 1 111 ? 6.283 12.844 -18.881 1.00 80.12 111 GLU A CA 1
ATOM 882 C C . GLU A 1 111 ? 5.586 13.219 -17.564 1.00 80.12 111 GLU A C 1
ATOM 884 O O . GLU A 1 111 ? 5.634 12.444 -16.610 1.00 80.12 111 GLU A O 1
ATOM 889 N N . GLU A 1 112 ? 4.840 14.326 -17.529 1.00 83.94 112 GLU A N 1
ATOM 890 C CA . GLU A 1 112 ? 4.048 14.728 -16.355 1.00 83.94 112 GLU A CA 1
ATOM 891 C C . GLU A 1 112 ? 2.980 13.678 -15.996 1.00 83.94 112 GLU A C 1
ATOM 893 O O . GLU A 1 112 ? 2.833 13.290 -14.834 1.00 83.94 112 GLU A O 1
ATOM 898 N N . VAL A 1 113 ? 2.280 13.140 -17.001 1.00 84.25 113 VAL A N 1
ATOM 899 C CA . VAL A 1 113 ? 1.317 12.038 -16.826 1.00 84.25 113 VAL A CA 1
ATOM 900 C C . VAL A 1 113 ? 2.004 10.783 -16.278 1.00 84.25 113 VAL A C 1
ATOM 902 O O . VAL A 1 113 ? 1.473 10.097 -15.397 1.00 84.25 113 VAL A O 1
ATOM 905 N N . HIS A 1 114 ? 3.207 10.482 -16.767 1.00 86.25 114 HIS A N 1
ATOM 906 C CA . HIS A 1 114 ? 3.990 9.346 -16.300 1.00 86.25 114 HIS A CA 1
ATOM 907 C C . HIS A 1 114 ? 4.376 9.468 -14.822 1.00 86.25 114 HIS A C 1
ATOM 909 O O . HIS A 1 114 ? 4.183 8.524 -14.048 1.00 86.25 114 HIS A O 1
ATOM 915 N N . GLU A 1 115 ? 4.911 10.620 -14.424 1.00 87.19 115 GLU A N 1
ATOM 916 C CA . GLU A 1 115 ? 5.292 10.895 -13.038 1.00 87.19 115 GLU A CA 1
ATOM 917 C C . GLU A 1 115 ? 4.081 10.829 -12.105 1.00 87.19 115 GLU A C 1
ATOM 919 O O . GLU A 1 115 ? 4.149 10.199 -11.044 1.00 87.19 115 GLU A O 1
ATOM 924 N N . GLN A 1 116 ? 2.936 11.364 -12.536 1.00 88.06 116 GLN A N 1
ATOM 925 C CA . GLN A 1 116 ? 1.703 11.300 -11.759 1.00 88.06 116 GLN A CA 1
ATOM 926 C C . GLN A 1 116 ? 1.251 9.851 -11.515 1.00 88.06 116 GLN A C 1
ATOM 928 O O . GLN A 1 116 ? 0.856 9.501 -10.400 1.00 88.06 116 GLN A O 1
ATOM 933 N N . HIS A 1 117 ? 1.361 8.962 -12.508 1.00 88.06 117 HIS A N 1
ATOM 934 C CA . HIS A 1 117 ? 1.091 7.537 -12.299 1.00 88.06 117 HIS A CA 1
ATOM 935 C C . HIS A 1 117 ? 2.018 6.905 -11.263 1.00 88.06 117 HIS A C 1
ATOM 937 O O . HIS A 1 117 ? 1.567 6.083 -10.459 1.00 88.06 117 HIS A O 1
ATOM 943 N N . ILE A 1 118 ? 3.306 7.258 -11.279 1.00 89.44 118 ILE A N 1
ATOM 944 C CA . ILE A 1 118 ? 4.277 6.754 -10.304 1.00 89.44 118 ILE A CA 1
ATOM 945 C C . ILE A 1 118 ? 3.885 7.188 -8.893 1.00 89.44 118 ILE A C 1
ATOM 947 O O . ILE A 1 118 ? 3.828 6.340 -7.997 1.00 89.44 118 ILE A O 1
ATOM 951 N N . GLU A 1 119 ? 3.572 8.466 -8.695 1.00 89.12 119 GLU A N 1
ATOM 952 C CA . GLU A 1 119 ? 3.168 8.972 -7.382 1.00 89.12 119 GLU A CA 1
ATOM 953 C C . GLU A 1 119 ? 1.848 8.353 -6.911 1.00 89.12 119 GLU A C 1
ATOM 955 O O . GLU A 1 119 ? 1.752 7.904 -5.768 1.00 89.12 119 GLU A O 1
ATOM 960 N N . ASN A 1 120 ? 0.876 8.174 -7.805 1.00 88.88 120 ASN A N 1
ATOM 961 C CA . ASN A 1 120 ? -0.372 7.493 -7.473 1.00 88.88 120 ASN A CA 1
ATOM 962 C C . ASN A 1 120 ? -0.164 6.025 -7.078 1.00 88.88 120 ASN A C 1
ATOM 964 O O . ASN A 1 120 ? -0.802 5.542 -6.144 1.00 88.88 120 ASN A O 1
ATOM 968 N N . MET A 1 121 ? 0.722 5.290 -7.759 1.00 88.81 121 MET A N 1
ATOM 969 C CA . MET A 1 121 ? 1.069 3.919 -7.360 1.00 88.81 121 MET A CA 1
ATOM 970 C C . MET A 1 121 ? 1.722 3.890 -5.976 1.00 88.81 121 MET A C 1
ATOM 972 O O . MET A 1 121 ? 1.389 3.029 -5.151 1.00 88.81 121 MET A O 1
ATOM 976 N N . LYS A 1 122 ? 2.634 4.833 -5.712 1.00 87.38 122 LYS A N 1
ATOM 977 C CA . LYS A 1 122 ? 3.299 4.964 -4.414 1.00 87.38 122 LYS A CA 1
ATOM 978 C C . LYS A 1 122 ? 2.300 5.259 -3.302 1.00 87.38 122 LYS A C 1
ATOM 980 O O . LYS A 1 122 ? 2.357 4.569 -2.295 1.00 87.38 122 LYS A O 1
ATOM 985 N N . GLU A 1 123 ? 1.372 6.190 -3.486 1.00 86.50 123 GLU A N 1
ATOM 986 C CA . GLU A 1 123 ? 0.362 6.532 -2.477 1.00 86.50 123 GLU A CA 1
ATOM 987 C C . GLU A 1 123 ? -0.688 5.416 -2.328 1.00 86.50 123 GLU A C 1
ATOM 989 O O . GLU A 1 123 ? -0.828 4.794 -1.268 1.00 86.50 123 GLU A O 1
ATOM 994 N N . TYR A 1 124 ? -1.414 5.116 -3.409 1.00 84.38 124 TYR A N 1
ATOM 995 C CA . TYR A 1 124 ? -2.659 4.354 -3.344 1.00 84.38 124 TYR A CA 1
ATOM 996 C C . TYR A 1 124 ? -2.468 2.836 -3.306 1.00 84.38 124 TYR A C 1
ATOM 998 O O . TYR A 1 124 ? -3.270 2.147 -2.679 1.00 84.38 124 TYR A O 1
ATOM 1006 N N . LEU A 1 125 ? -1.417 2.297 -3.931 1.00 86.44 125 LEU A N 1
ATOM 1007 C CA . LEU A 1 125 ? -1.194 0.849 -3.958 1.00 86.44 125 LEU A CA 1
ATOM 1008 C C . LEU A 1 125 ? -0.174 0.426 -2.898 1.00 86.44 125 LEU A C 1
ATOM 1010 O O . LEU A 1 125 ? -0.470 -0.347 -1.980 1.00 86.44 125 LEU A O 1
ATOM 1014 N N . TRP A 1 126 ? 1.052 0.917 -3.029 1.00 87.56 126 TRP A N 1
ATOM 1015 C CA . TRP A 1 126 ? 2.177 0.406 -2.253 1.00 87.56 126 TRP A CA 1
ATOM 1016 C C . TRP A 1 126 ? 2.257 1.029 -0.872 1.00 87.56 126 TRP A C 1
ATOM 1018 O O . TRP A 1 126 ? 2.457 0.322 0.116 1.00 87.56 126 TRP A O 1
ATOM 1028 N N . GLY A 1 127 ? 2.046 2.335 -0.790 1.00 84.94 127 GLY A N 1
ATOM 1029 C CA . GLY A 1 127 ? 2.194 3.102 0.427 1.00 84.94 127 GLY A CA 1
ATOM 1030 C C . GLY A 1 127 ? 1.166 2.726 1.476 1.00 84.94 127 GLY A C 1
ATOM 1031 O O . GLY A 1 127 ? 1.522 2.380 2.606 1.00 84.94 127 GLY A O 1
ATOM 1032 N N . ARG A 1 128 ? -0.108 2.671 1.081 1.00 83.50 128 ARG A N 1
ATOM 1033 C CA . ARG A 1 128 ? -1.195 2.148 1.923 1.00 83.50 128 ARG A CA 1
ATOM 1034 C C . ARG A 1 128 ? -0.931 0.723 2.394 1.00 83.50 128 ARG A C 1
ATOM 1036 O O . ARG A 1 128 ? -1.071 0.446 3.586 1.00 83.50 128 ARG A O 1
ATOM 1043 N N . THR A 1 129 ? -0.488 -0.159 1.496 1.00 88.00 129 THR A N 1
ATOM 1044 C CA . THR A 1 129 ? -0.155 -1.551 1.833 1.00 88.00 129 THR A CA 1
ATOM 1045 C C . THR A 1 129 ? 0.963 -1.623 2.867 1.00 88.00 129 THR A C 1
ATOM 1047 O O . THR A 1 129 ? 0.794 -2.237 3.921 1.00 88.00 129 THR A O 1
ATOM 1050 N N . MET A 1 130 ? 2.080 -0.937 2.626 1.00 87.25 130 MET A N 1
ATOM 1051 C CA . MET A 1 130 ? 3.218 -0.918 3.544 1.00 87.25 130 MET A CA 1
ATOM 1052 C C . MET A 1 130 ? 2.856 -0.287 4.890 1.00 87.25 130 MET A C 1
ATOM 1054 O O . MET A 1 130 ? 3.200 -0.836 5.936 1.00 87.25 130 MET A O 1
ATOM 1058 N N . CYS A 1 131 ? 2.123 0.827 4.884 1.00 86.44 131 CYS A N 1
ATOM 1059 C CA . CYS A 1 131 ? 1.663 1.492 6.098 1.00 86.44 131 CYS A CA 1
ATOM 1060 C C . CYS A 1 131 ? 0.779 0.559 6.935 1.00 86.44 131 CYS A C 1
ATOM 1062 O O . CYS A 1 131 ? 1.056 0.332 8.116 1.00 86.44 131 CYS A O 1
ATOM 1064 N N . PHE A 1 132 ? -0.223 -0.067 6.311 1.00 87.50 132 PHE A N 1
ATOM 1065 C CA . PHE A 1 132 ? -1.098 -1.016 6.989 1.00 87.50 132 PHE A CA 1
ATOM 1066 C C . PHE A 1 132 ? -0.311 -2.176 7.597 1.00 87.50 132 PHE A C 1
ATOM 1068 O O . PHE A 1 132 ? -0.537 -2.523 8.759 1.00 87.50 132 PHE A O 1
ATOM 1075 N N . VAL A 1 133 ? 0.635 -2.744 6.845 1.00 89.19 133 VAL A N 1
ATOM 1076 C CA . VAL A 1 133 ? 1.436 -3.881 7.301 1.00 89.19 133 VAL A CA 1
ATOM 1077 C C . VAL A 1 133 ? 2.228 -3.532 8.561 1.00 89.19 133 VAL A C 1
ATOM 1079 O O . VAL A 1 133 ? 2.135 -4.227 9.575 1.00 89.19 133 VAL A O 1
ATOM 1082 N N . ARG A 1 134 ? 2.951 -2.412 8.533 1.00 85.75 134 ARG A N 1
ATOM 1083 C CA . ARG A 1 134 ? 3.818 -1.977 9.638 1.00 85.75 134 ARG A CA 1
ATOM 1084 C C . ARG A 1 134 ? 3.076 -1.614 10.915 1.00 85.75 134 ARG A C 1
ATOM 1086 O O . ARG A 1 134 ? 3.637 -1.715 12.007 1.00 85.75 134 ARG A O 1
ATOM 1093 N N . GLN A 1 135 ? 1.834 -1.164 10.775 1.00 85.19 135 GLN A N 1
ATOM 1094 C CA . GLN A 1 135 ? 1.000 -0.741 11.896 1.00 85.19 135 GLN A CA 1
ATOM 1095 C C . GLN A 1 135 ? 0.109 -1.856 12.453 1.00 85.19 135 GLN A C 1
ATOM 1097 O O . GLN A 1 135 ? -0.478 -1.680 13.519 1.00 85.19 135 GLN A O 1
ATOM 1102 N N . THR A 1 136 ? -0.040 -2.971 11.730 1.00 87.50 136 THR A N 1
ATOM 1103 C CA . THR A 1 136 ? -1.040 -3.999 12.057 1.00 87.50 136 THR A CA 1
ATOM 1104 C C . THR A 1 136 ? -0.424 -5.312 12.505 1.00 87.50 136 THR A C 1
ATOM 1106 O O . THR A 1 136 ? -0.939 -5.935 13.430 1.00 87.50 136 THR A O 1
ATOM 1109 N N . PHE A 1 137 ? 0.651 -5.762 11.862 1.00 87.00 137 PHE A N 1
ATOM 1110 C CA . PHE A 1 137 ? 1.158 -7.114 12.076 1.00 87.00 137 PHE A CA 1
ATOM 1111 C C . PHE A 1 137 ? 2.336 -7.131 13.047 1.00 87.00 137 PHE A C 1
ATOM 1113 O O . PHE A 1 137 ? 3.221 -6.279 12.989 1.00 87.00 137 PHE A O 1
ATOM 1120 N N . GLN A 1 138 ? 2.383 -8.148 13.909 1.00 87.00 138 GLN A N 1
ATOM 1121 C CA . GLN A 1 138 ? 3.522 -8.411 14.786 1.00 87.00 138 GLN A CA 1
ATOM 1122 C C . GLN A 1 138 ? 4.440 -9.460 14.133 1.00 87.00 138 GLN A C 1
ATOM 1124 O O . GLN A 1 138 ? 4.553 -10.595 14.601 1.00 87.00 138 GLN A O 1
ATOM 1129 N N . LEU A 1 139 ? 5.047 -9.095 13.003 1.00 82.25 139 LEU A N 1
ATOM 1130 C CA . LEU A 1 139 ? 5.752 -10.032 12.126 1.00 82.25 139 LEU A CA 1
ATOM 1131 C C . LEU A 1 139 ? 7.026 -10.607 12.753 1.00 82.25 139 LEU A C 1
ATOM 1133 O O . LEU A 1 139 ? 7.823 -9.892 13.357 1.00 82.25 139 LEU A O 1
ATOM 1137 N N . SER A 1 140 ? 7.243 -11.899 12.527 1.00 76.81 140 SER A N 1
ATOM 1138 C CA . SER A 1 140 ? 8.533 -12.565 12.724 1.00 76.81 140 SER A CA 1
ATOM 1139 C C . SER A 1 140 ? 9.307 -12.609 11.410 1.00 76.81 140 SER A C 1
ATOM 1141 O O . SER A 1 140 ? 10.482 -12.242 11.396 1.00 76.81 140 SER A O 1
ATOM 1143 N N . ASN A 1 141 ? 8.625 -12.954 10.311 1.00 76.25 141 ASN A N 1
ATOM 1144 C CA . ASN A 1 141 ? 9.220 -13.097 8.987 1.00 76.25 141 ASN A CA 1
ATOM 1145 C C . ASN A 1 141 ? 8.453 -12.276 7.942 1.00 76.25 141 ASN A C 1
ATOM 1147 O O . ASN A 1 141 ? 7.219 -12.304 7.882 1.00 76.25 141 ASN A O 1
ATOM 1151 N N . LEU A 1 142 ? 9.197 -11.569 7.093 1.00 80.88 142 LEU A N 1
ATOM 1152 C CA . LEU A 1 142 ? 8.660 -10.780 5.988 1.00 80.88 142 LEU A CA 1
ATOM 1153 C C . LEU A 1 142 ? 9.325 -11.177 4.669 1.00 80.88 142 LEU A C 1
ATOM 1155 O O . LEU A 1 142 ? 10.532 -11.016 4.491 1.00 80.88 142 LEU A O 1
ATOM 1159 N N . TYR A 1 143 ? 8.518 -11.631 3.719 1.00 80.50 143 TYR A N 1
ATOM 1160 C CA . TYR A 1 143 ? 8.921 -11.927 2.351 1.00 80.50 143 TYR A CA 1
ATOM 1161 C C . TYR A 1 143 ? 8.418 -10.818 1.427 1.00 80.50 143 TYR A C 1
ATOM 1163 O O . TYR A 1 143 ? 7.238 -10.483 1.438 1.00 80.50 143 TYR A O 1
ATOM 1171 N N . ILE A 1 144 ? 9.308 -10.244 0.621 1.00 83.06 144 ILE A N 1
ATOM 1172 C CA . ILE A 1 144 ? 8.983 -9.175 -0.326 1.00 83.06 144 ILE A CA 1
ATOM 1173 C C . ILE A 1 144 ? 9.413 -9.600 -1.726 1.00 83.06 144 ILE A C 1
ATOM 1175 O O . ILE A 1 144 ? 10.596 -9.851 -1.969 1.00 83.06 144 ILE A O 1
ATOM 1179 N N . ASP A 1 145 ? 8.471 -9.638 -2.665 1.00 82.88 145 ASP A N 1
ATOM 1180 C CA . ASP A 1 145 ? 8.742 -9.885 -4.077 1.00 82.88 145 ASP A CA 1
ATOM 1181 C C . ASP A 1 145 ? 8.665 -8.592 -4.887 1.00 82.88 145 ASP A C 1
ATOM 1183 O O . ASP A 1 145 ? 7.595 -8.031 -5.122 1.00 82.88 145 ASP A O 1
ATOM 1187 N N . LEU A 1 146 ? 9.830 -8.142 -5.356 1.00 85.00 146 LEU A N 1
ATOM 1188 C CA . LEU A 1 146 ? 9.953 -6.936 -6.161 1.00 85.00 146 LEU A CA 1
ATOM 1189 C C . LEU A 1 146 ? 10.059 -7.234 -7.657 1.00 85.00 146 LEU A C 1
ATOM 1191 O O . LEU A 1 146 ? 10.290 -6.303 -8.419 1.00 85.00 146 LEU A O 1
ATOM 1195 N N . ARG A 1 147 ? 9.940 -8.481 -8.133 1.00 84.06 147 ARG A N 1
ATOM 1196 C CA . ARG A 1 147 ? 10.201 -8.814 -9.553 1.00 84.06 147 ARG A CA 1
ATOM 1197 C C . ARG A 1 147 ? 9.321 -8.059 -10.553 1.00 84.06 147 ARG A C 1
ATOM 1199 O O . ARG A 1 147 ? 9.742 -7.888 -11.690 1.00 84.06 147 ARG A O 1
ATOM 1206 N N . ARG A 1 148 ? 8.122 -7.641 -10.142 1.00 83.31 148 ARG A N 1
ATOM 1207 C CA . ARG A 1 148 ? 7.136 -6.936 -10.982 1.00 83.31 148 ARG A CA 1
ATOM 1208 C C . ARG A 1 148 ? 6.855 -5.507 -10.523 1.00 83.31 148 ARG A C 1
ATOM 1210 O O . ARG A 1 148 ? 5.883 -4.894 -10.944 1.00 83.31 148 ARG A O 1
ATOM 1217 N N . CYS A 1 149 ? 7.737 -4.968 -9.686 1.00 88.06 149 CYS A N 1
ATOM 1218 C CA . CYS A 1 149 ? 7.642 -3.596 -9.213 1.00 88.06 149 CYS A CA 1
ATOM 1219 C C . CYS A 1 149 ? 8.264 -2.637 -10.246 1.00 88.06 149 CYS A C 1
ATOM 1221 O O . CYS A 1 149 ? 9.402 -2.168 -10.110 1.00 88.06 149 CYS A O 1
ATOM 1223 N N . THR A 1 150 ? 7.524 -2.407 -11.323 1.00 89.00 150 THR A N 1
ATOM 1224 C CA . THR A 1 150 ? 7.832 -1.448 -12.392 1.00 89.00 150 THR A CA 1
ATOM 1225 C C . THR A 1 150 ? 6.691 -0.450 -12.536 1.00 89.00 150 THR A C 1
ATOM 1227 O O . THR A 1 150 ? 5.613 -0.686 -12.001 1.00 89.00 150 THR A O 1
ATOM 1230 N N . CYS A 1 151 ? 6.886 0.654 -13.254 1.00 88.56 151 CYS A N 1
ATOM 1231 C CA . CYS A 1 151 ? 5.760 1.525 -13.595 1.00 88.56 151 CYS A CA 1
ATOM 1232 C C . CYS A 1 151 ? 4.778 0.828 -14.559 1.00 88.56 151 CYS A C 1
ATOM 1234 O O . CYS A 1 151 ? 5.060 -0.257 -15.079 1.00 88.56 151 CYS A O 1
ATOM 1236 N N . ILE A 1 152 ? 3.633 1.463 -14.818 1.00 83.62 152 ILE A N 1
ATOM 1237 C CA . ILE A 1 152 ? 2.580 0.959 -15.720 1.00 83.62 152 ILE A CA 1
ATOM 1238 C C . ILE A 1 152 ? 3.130 0.680 -17.123 1.00 83.62 152 ILE A C 1
ATOM 1240 O O . ILE A 1 152 ? 2.819 -0.344 -17.720 1.00 83.62 152 ILE A O 1
ATOM 1244 N N . GLN A 1 153 ? 4.003 1.560 -17.615 1.00 82.38 153 GLN A N 1
ATOM 1245 C CA . GLN A 1 153 ? 4.633 1.450 -18.934 1.00 82.38 153 GLN A CA 1
ATOM 1246 C C . GLN A 1 153 ? 5.852 0.505 -18.949 1.00 82.38 153 GLN A C 1
ATOM 1248 O O . GLN A 1 153 ? 6.432 0.251 -19.999 1.00 82.38 153 GLN A O 1
ATOM 1253 N N . GLY A 1 154 ? 6.283 -0.006 -17.790 1.00 83.88 154 GLY A N 1
ATOM 1254 C CA . GLY A 1 154 ? 7.426 -0.915 -17.670 1.00 83.88 154 GLY A CA 1
ATOM 1255 C C . GLY A 1 154 ? 8.815 -0.280 -17.835 1.00 83.88 154 GLY A C 1
ATOM 1256 O O . GLY A 1 154 ? 9.807 -1.003 -17.782 1.00 83.88 154 GLY A O 1
ATOM 1257 N N . CYS A 1 155 ? 8.921 1.041 -18.007 1.00 87.38 155 CYS A N 1
ATOM 1258 C CA . CYS A 1 155 ? 10.201 1.731 -18.212 1.00 87.38 155 CYS A CA 1
ATOM 1259 C C . CYS A 1 155 ? 10.978 2.009 -16.910 1.00 87.38 155 CYS A C 1
ATOM 1261 O O . CYS A 1 155 ? 12.208 1.966 -16.908 1.00 87.38 155 CYS A O 1
ATOM 1263 N N . CYS A 1 156 ? 10.280 2.234 -15.793 1.00 87.88 156 CYS A N 1
ATOM 1264 C CA . CYS A 1 156 ? 10.875 2.597 -14.505 1.00 87.88 156 CYS A CA 1
ATOM 1265 C C . CYS A 1 156 ? 10.847 1.418 -13.530 1.00 87.88 156 CYS A C 1
ATOM 1267 O O . CYS A 1 156 ? 9.825 0.749 -13.361 1.00 87.88 156 CYS A O 1
ATOM 1269 N N . ARG A 1 157 ? 11.971 1.181 -12.847 1.00 88.88 157 ARG A N 1
ATOM 1270 C CA . ARG A 1 157 ? 12.112 0.202 -11.763 1.00 88.88 157 ARG A CA 1
ATOM 1271 C C . ARG A 1 157 ? 11.831 0.898 -10.432 1.00 88.88 157 ARG A C 1
ATOM 1273 O O . ARG A 1 157 ? 12.633 1.724 -10.032 1.00 88.88 157 ARG A O 1
ATOM 1280 N N . LEU A 1 158 ? 10.754 0.518 -9.740 1.00 88.75 158 LEU A N 1
ATOM 1281 C CA . LEU A 1 158 ? 10.226 1.285 -8.596 1.00 88.75 158 LEU A CA 1
ATOM 1282 C C . LEU A 1 158 ? 10.453 0.630 -7.220 1.00 88.75 158 LEU A C 1
ATOM 1284 O O . LEU A 1 158 ? 9.775 0.920 -6.237 1.00 88.75 158 LEU A O 1
ATOM 1288 N N . ALA A 1 159 ? 11.377 -0.331 -7.144 1.00 86.06 159 ALA A N 1
ATOM 1289 C CA . ALA A 1 159 ? 11.613 -1.109 -5.926 1.00 86.06 159 ALA A CA 1
ATOM 1290 C C . ALA A 1 159 ? 12.036 -0.258 -4.727 1.00 86.06 159 ALA A C 1
ATOM 1292 O O . ALA A 1 159 ? 11.724 -0.607 -3.588 1.00 86.06 159 ALA A O 1
ATOM 1293 N N . MET A 1 160 ? 12.786 0.813 -4.975 1.00 85.88 160 MET A N 1
ATOM 1294 C CA . MET A 1 160 ? 13.324 1.635 -3.903 1.00 85.88 160 MET A CA 1
ATOM 1295 C C . MET A 1 160 ? 12.243 2.550 -3.343 1.00 85.88 160 MET A C 1
ATOM 1297 O O . MET A 1 160 ? 12.087 2.634 -2.132 1.00 85.88 160 MET A O 1
ATOM 1301 N N . GLU A 1 161 ? 11.449 3.138 -4.226 1.00 85.56 161 GLU A N 1
ATOM 1302 C CA . GLU A 1 161 ? 10.323 4.021 -3.956 1.00 85.56 161 GLU A CA 1
ATOM 1303 C C . GLU A 1 161 ? 9.274 3.321 -3.086 1.00 85.56 161 GLU A C 1
ATOM 1305 O O . GLU A 1 161 ? 8.791 3.890 -2.108 1.00 85.56 161 GLU A O 1
ATOM 1310 N N . VAL A 1 162 ? 8.982 2.048 -3.382 1.00 86.06 162 VAL A N 1
ATOM 1311 C CA . VAL A 1 162 ? 8.089 1.211 -2.564 1.00 86.06 162 VAL A CA 1
ATOM 1312 C C . VAL A 1 162 ? 8.614 1.020 -1.148 1.00 86.06 162 VAL A C 1
ATOM 1314 O O . VAL A 1 162 ? 7.871 1.132 -0.170 1.00 86.06 162 VAL A O 1
ATOM 1317 N N . LEU A 1 163 ? 9.897 0.690 -1.019 1.00 84.12 163 LEU A N 1
ATOM 1318 C CA . LEU A 1 163 ? 10.488 0.368 0.276 1.00 84.12 163 LEU A CA 1
ATOM 1319 C C . LEU A 1 163 ? 10.744 1.618 1.122 1.00 84.12 163 LEU A C 1
ATOM 1321 O O . LEU A 1 163 ? 10.617 1.550 2.350 1.00 84.12 163 LEU A O 1
ATOM 1325 N N . ASP A 1 164 ? 11.055 2.743 0.479 1.00 81.88 164 ASP A N 1
ATOM 1326 C CA . ASP A 1 164 ? 11.331 4.032 1.115 1.00 81.88 164 ASP A CA 1
ATOM 1327 C C . ASP A 1 164 ? 10.070 4.706 1.667 1.00 81.88 164 ASP A C 1
ATOM 1329 O O . ASP A 1 164 ? 10.161 5.465 2.630 1.00 81.88 164 ASP A O 1
ATOM 1333 N N . TRP A 1 165 ? 8.870 4.298 1.221 1.00 77.12 165 TRP A N 1
ATOM 1334 C CA . TRP A 1 165 ? 7.613 4.614 1.926 1.00 77.12 165 TRP A CA 1
ATOM 1335 C C . TRP A 1 165 ? 7.691 4.276 3.424 1.00 77.12 165 TRP A C 1
ATOM 1337 O O . TRP A 1 165 ? 7.070 4.894 4.288 1.00 77.12 165 TRP A O 1
ATOM 1347 N N . GLY A 1 166 ? 8.519 3.267 3.726 1.00 62.94 166 GLY A N 1
ATOM 1348 C CA . GLY A 1 166 ? 9.446 3.225 4.865 1.00 62.94 166 GLY A CA 1
ATOM 1349 C C . GLY A 1 166 ? 9.375 4.306 5.906 1.00 62.94 166 GLY A C 1
ATOM 1350 O O . GLY A 1 166 ? 8.991 4.106 7.054 1.00 62.94 166 GLY A O 1
ATOM 1351 N N . TRP A 1 167 ? 9.912 5.417 5.463 1.00 64.12 167 TRP A N 1
ATOM 1352 C CA . TRP A 1 167 ? 10.454 6.456 6.289 1.00 64.12 167 TRP A CA 1
ATOM 1353 C C . TRP A 1 167 ? 9.367 7.293 6.962 1.00 64.12 167 TRP A C 1
ATOM 1355 O O . TRP A 1 167 ? 9.537 7.736 8.093 1.00 64.12 167 TRP A O 1
ATOM 1365 N N . LEU A 1 168 ? 8.221 7.451 6.296 1.00 63.47 168 LEU A N 1
ATOM 1366 C CA . LEU A 1 168 ? 7.083 8.209 6.815 1.00 63.47 168 LEU A CA 1
ATOM 1367 C C . LEU A 1 168 ? 6.268 7.410 7.846 1.00 63.47 168 LEU A C 1
ATOM 1369 O O . LEU A 1 168 ? 5.624 7.996 8.717 1.00 63.47 168 LEU A O 1
ATOM 1373 N N . HIS A 1 169 ? 6.299 6.073 7.773 1.00 67.62 169 HIS A N 1
ATOM 1374 C CA . HIS A 1 169 ? 5.476 5.193 8.606 1.00 67.62 169 HIS A CA 1
ATOM 1375 C C . HIS A 1 169 ? 6.267 4.024 9.194 1.00 67.62 169 HIS A C 1
ATOM 1377 O O . HI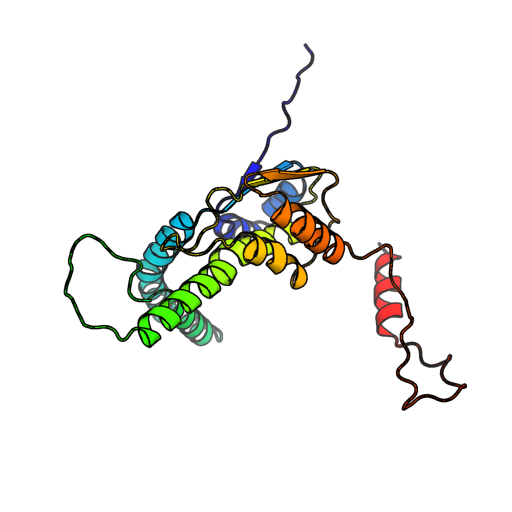S A 1 169 ? 6.744 3.139 8.481 1.00 67.62 169 HIS A O 1
ATOM 1383 N N . VAL A 1 170 ? 6.329 3.995 10.524 1.00 71.75 170 VAL A N 1
ATOM 1384 C CA . VAL A 1 170 ? 7.236 3.146 11.306 1.00 71.75 170 VAL A CA 1
ATOM 1385 C C . VAL A 1 170 ? 6.629 1.787 11.665 1.00 71.75 170 VAL A C 1
ATOM 1387 O O . VAL A 1 170 ? 5.409 1.626 11.714 1.00 71.75 170 VAL A O 1
ATOM 1390 N N . TRP A 1 171 ? 7.488 0.812 11.973 1.00 78.88 171 TRP A N 1
ATOM 1391 C CA . TRP A 1 171 ? 7.087 -0.488 12.518 1.00 78.88 171 TRP A CA 1
ATOM 1392 C C . TRP A 1 171 ? 6.651 -0.357 13.983 1.00 78.88 171 TRP A C 1
ATOM 1394 O O . TRP A 1 171 ? 7.488 -0.348 14.883 1.00 78.88 171 TRP A O 1
ATOM 1404 N N . ILE A 1 172 ? 5.340 -0.284 14.235 1.00 79.88 172 ILE A N 1
ATOM 1405 C CA . ILE A 1 172 ? 4.788 -0.085 15.592 1.00 79.88 172 ILE A CA 1
ATOM 1406 C C . ILE A 1 172 ? 5.129 -1.259 16.518 1.00 79.88 172 ILE A C 1
ATOM 1408 O O . ILE A 1 172 ? 5.372 -1.077 17.708 1.00 79.88 172 ILE A O 1
ATOM 1412 N N . HIS A 1 173 ? 5.160 -2.470 15.970 1.00 80.88 173 HIS A N 1
ATOM 1413 C CA . HIS A 1 173 ? 5.395 -3.700 16.723 1.00 80.88 173 HIS A CA 1
ATOM 1414 C C . HIS A 1 173 ? 6.849 -4.193 16.671 1.00 80.88 173 HIS A C 1
ATOM 1416 O O . HIS A 1 173 ? 7.132 -5.316 17.086 1.00 80.88 173 HIS A O 1
ATOM 1422 N N . GLY A 1 174 ? 7.761 -3.348 16.183 1.00 78.69 174 GLY A N 1
ATOM 1423 C CA . GLY A 1 174 ? 9.143 -3.715 15.900 1.00 78.69 174 GLY A CA 1
ATOM 1424 C C . GLY A 1 174 ? 9.326 -4.299 14.498 1.00 78.69 174 GLY A C 1
ATOM 1425 O O . GLY A 1 174 ? 8.383 -4.766 13.858 1.00 78.69 174 GLY A O 1
ATOM 1426 N N . MET A 1 175 ? 10.562 -4.225 14.005 1.00 79.94 175 MET A N 1
ATOM 1427 C CA . MET A 1 175 ? 10.944 -4.807 12.718 1.00 79.94 175 MET A CA 1
ATOM 1428 C C . MET A 1 175 ? 10.893 -6.346 12.771 1.00 79.94 175 MET A C 1
ATOM 1430 O O . MET A 1 175 ? 11.252 -6.917 13.806 1.00 79.94 175 MET A O 1
ATOM 1434 N N . PRO A 1 176 ? 10.535 -7.020 11.660 1.00 80.06 176 PRO A N 1
ATOM 1435 C CA . PRO A 1 176 ? 10.645 -8.472 11.553 1.00 80.06 176 PRO A CA 1
ATOM 1436 C C . PRO A 1 176 ? 12.071 -8.953 11.848 1.00 80.06 176 PRO A C 1
ATOM 1438 O O . PRO A 1 176 ? 13.049 -8.265 11.541 1.00 80.06 176 PRO A O 1
ATOM 1441 N N . SER A 1 177 ? 12.185 -10.149 12.424 1.00 76.69 177 SER A N 1
ATOM 1442 C CA . SER A 1 177 ? 13.481 -10.780 12.708 1.00 76.69 177 SER A CA 1
ATOM 1443 C C . SER A 1 177 ? 14.177 -11.226 11.425 1.00 76.69 177 SER A C 1
ATOM 1445 O O . SER A 1 177 ? 15.386 -11.040 11.291 1.00 76.69 177 SER A O 1
ATOM 1447 N N . GLU A 1 178 ? 13.410 -11.741 10.463 1.00 74.56 178 GLU A N 1
ATOM 1448 C CA . GLU A 1 178 ? 13.921 -12.146 9.156 1.00 74.56 178 GLU A CA 1
ATOM 1449 C C . GLU A 1 178 ? 13.179 -11.409 8.039 1.00 74.56 178 GLU A C 1
ATOM 1451 O O . GLU A 1 178 ? 11.947 -11.356 7.995 1.00 74.56 178 GLU A O 1
ATOM 1456 N N . ILE A 1 179 ? 13.945 -10.817 7.120 1.00 80.12 179 ILE A N 1
ATOM 1457 C CA . ILE A 1 179 ? 13.416 -10.124 5.946 1.00 80.12 179 ILE A CA 1
ATOM 1458 C C . ILE A 1 179 ? 14.081 -10.712 4.708 1.00 80.12 179 ILE A C 1
ATOM 1460 O O . ILE A 1 179 ? 15.299 -10.631 4.530 1.00 80.12 179 ILE A O 1
ATOM 1464 N N . HIS A 1 180 ? 13.268 -11.275 3.824 1.00 76.50 180 HIS A N 1
ATOM 1465 C CA . HIS A 1 180 ? 13.707 -11.856 2.567 1.00 76.50 180 HIS A CA 1
ATOM 1466 C C . HIS A 1 180 ? 13.186 -11.021 1.409 1.00 76.50 180 HIS A C 1
ATOM 1468 O O . HIS A 1 180 ? 11.982 -10.899 1.212 1.00 76.50 180 HIS A O 1
ATOM 1474 N N . VAL A 1 181 ? 14.099 -10.488 0.600 1.00 79.00 181 VAL A N 1
ATOM 1475 C CA . VAL A 1 181 ? 13.734 -9.695 -0.577 1.00 79.00 181 VAL A CA 1
ATOM 1476 C C . VAL A 1 181 ? 14.151 -10.419 -1.850 1.00 79.00 181 VAL A C 1
ATOM 1478 O O . VAL A 1 181 ? 15.329 -10.733 -2.054 1.00 79.00 181 VAL A O 1
ATOM 1481 N N . ARG A 1 182 ? 13.180 -10.667 -2.728 1.00 81.44 182 ARG A N 1
ATOM 1482 C CA . ARG A 1 182 ? 13.358 -11.305 -4.033 1.00 81.44 182 ARG A CA 1
ATOM 1483 C C . ARG A 1 182 ? 13.315 -10.266 -5.154 1.00 81.44 182 ARG A C 1
ATOM 1485 O O . ARG A 1 182 ? 12.578 -9.290 -5.093 1.00 81.44 182 ARG A O 1
ATOM 1492 N N . GLY A 1 183 ? 14.087 -10.514 -6.216 1.00 78.25 183 GLY A N 1
ATOM 1493 C CA . GLY A 1 183 ? 14.083 -9.669 -7.416 1.00 78.25 183 GLY A CA 1
ATOM 1494 C C . GLY A 1 183 ? 14.965 -8.425 -7.306 1.00 78.25 183 GLY A C 1
ATOM 1495 O O . GLY A 1 183 ? 14.646 -7.407 -7.908 1.00 78.25 183 GLY A O 1
ATOM 1496 N N . THR A 1 184 ? 16.053 -8.501 -6.532 1.00 78.88 184 THR A N 1
ATOM 1497 C CA . THR A 1 184 ? 16.998 -7.395 -6.315 1.00 78.88 184 THR A CA 1
ATOM 1498 C C . THR A 1 184 ? 18.374 -7.692 -6.902 1.00 78.88 184 THR A C 1
ATOM 1500 O O . THR A 1 184 ? 18.940 -8.780 -6.737 1.00 78.88 184 THR A O 1
ATOM 1503 N N . SER A 1 185 ? 18.941 -6.696 -7.571 1.00 76.81 185 SER A N 1
ATOM 1504 C CA . SER A 1 185 ? 20.339 -6.650 -7.987 1.00 76.81 185 SER A CA 1
ATOM 1505 C C . SER A 1 185 ? 21.272 -6.441 -6.787 1.00 76.81 185 SER A C 1
ATOM 1507 O O . SER A 1 185 ? 20.856 -6.056 -5.695 1.00 76.81 185 SER A O 1
ATOM 1509 N N . ARG A 1 186 ? 22.582 -6.663 -6.976 1.00 75.19 186 ARG A N 1
ATOM 1510 C CA . ARG A 1 186 ? 23.580 -6.423 -5.913 1.00 75.19 186 ARG A CA 1
ATOM 1511 C C . ARG A 1 186 ? 23.613 -4.965 -5.441 1.00 75.19 186 ARG A C 1
ATOM 1513 O O . ARG A 1 186 ? 23.843 -4.738 -4.261 1.00 75.19 186 ARG A O 1
ATOM 1520 N N . ARG A 1 187 ? 23.391 -4.005 -6.348 1.00 76.12 187 ARG A N 1
ATOM 1521 C CA . ARG A 1 187 ? 23.365 -2.570 -6.019 1.00 76.12 187 ARG A CA 1
ATOM 1522 C C . ARG A 1 187 ? 22.132 -2.223 -5.184 1.00 76.12 187 ARG A C 1
ATOM 1524 O O . ARG A 1 187 ? 22.285 -1.618 -4.132 1.00 76.12 187 ARG A O 1
ATOM 1531 N N . GLU A 1 188 ? 20.951 -2.692 -5.591 1.00 77.94 188 GLU A N 1
ATOM 1532 C CA . GLU A 1 188 ? 19.701 -2.477 -4.841 1.00 77.94 188 GLU A CA 1
ATOM 1533 C C . GLU A 1 188 ? 19.783 -3.065 -3.428 1.00 77.94 188 GLU A C 1
ATOM 1535 O O . GLU A 1 188 ? 19.363 -2.420 -2.478 1.00 77.94 188 GLU A O 1
ATOM 1540 N N . LYS A 1 189 ? 20.394 -4.246 -3.250 1.00 76.56 189 LYS A N 1
ATOM 1541 C CA . LYS A 1 189 ? 20.530 -4.869 -1.920 1.00 76.56 189 LYS A CA 1
ATOM 1542 C C . LYS A 1 189 ? 21.186 -3.956 -0.884 1.00 76.56 189 LYS A C 1
ATOM 1544 O O . LYS A 1 189 ? 20.710 -3.909 0.244 1.00 76.56 189 LYS A O 1
ATOM 1549 N N . ALA A 1 190 ? 22.249 -3.240 -1.250 1.00 78.25 190 ALA A N 1
ATOM 1550 C CA . ALA A 1 190 ? 22.934 -2.341 -0.322 1.00 78.25 190 ALA A CA 1
ATOM 1551 C C . ALA A 1 190 ? 22.030 -1.179 0.116 1.00 78.25 190 ALA A C 1
ATOM 1553 O O . ALA A 1 190 ? 21.976 -0.848 1.297 1.00 78.25 190 ALA A O 1
ATOM 1554 N N . ILE A 1 191 ? 21.278 -0.605 -0.825 1.00 82.00 191 ILE A N 1
ATOM 1555 C CA . ILE A 1 191 ? 20.370 0.512 -0.549 1.00 82.00 191 ILE A CA 1
ATOM 1556 C C . ILE A 1 191 ? 19.171 0.029 0.275 1.00 82.00 191 ILE A C 1
ATOM 1558 O O . ILE A 1 191 ? 18.779 0.680 1.234 1.00 82.00 191 ILE A O 1
ATOM 1562 N N . ILE A 1 192 ? 18.629 -1.150 -0.032 1.00 81.19 192 ILE A N 1
ATOM 1563 C CA . ILE A 1 192 ? 17.523 -1.757 0.722 1.00 81.19 192 ILE A CA 1
ATOM 1564 C C . ILE A 1 192 ? 17.910 -1.992 2.183 1.00 81.19 192 ILE A C 1
ATOM 1566 O O . ILE A 1 192 ? 17.117 -1.701 3.074 1.00 81.19 192 ILE A O 1
ATOM 1570 N N . VAL A 1 193 ? 19.130 -2.474 2.442 1.00 80.88 193 VAL A N 1
ATOM 1571 C CA . VAL A 1 193 ? 19.643 -2.610 3.814 1.00 80.88 193 VAL A CA 1
ATOM 1572 C C . VAL A 1 193 ? 19.661 -1.252 4.515 1.00 80.88 193 VAL A C 1
ATOM 1574 O O . VAL A 1 193 ? 19.108 -1.133 5.603 1.00 80.88 193 VAL A O 1
ATOM 1577 N N . GLN A 1 194 ? 20.188 -0.209 3.862 1.00 81.75 194 GLN A N 1
ATOM 1578 C CA . GLN A 1 194 ? 20.185 1.149 4.418 1.00 81.75 194 GLN A CA 1
ATOM 1579 C C . GLN A 1 194 ? 18.766 1.667 4.699 1.00 81.75 194 GLN A C 1
ATOM 1581 O O . GLN A 1 194 ? 18.547 2.315 5.720 1.00 81.75 194 GLN A O 1
ATOM 1586 N N . LEU A 1 195 ? 17.793 1.381 3.828 1.00 81.81 195 LEU A N 1
ATOM 1587 C CA . LEU A 1 195 ? 16.393 1.760 4.042 1.00 81.81 195 LEU A CA 1
ATOM 1588 C C . LEU A 1 195 ? 15.783 1.068 5.261 1.00 81.81 195 LEU A C 1
ATOM 1590 O O . LEU A 1 195 ? 15.082 1.708 6.041 1.00 81.81 195 LEU A O 1
ATOM 1594 N N . PHE A 1 196 ? 16.045 -0.224 5.445 1.00 79.44 196 PHE A N 1
ATOM 1595 C CA . PHE A 1 196 ? 15.560 -0.947 6.618 1.00 79.44 196 PHE A CA 1
ATOM 1596 C C . PHE A 1 196 ? 16.256 -0.504 7.903 1.00 79.44 196 PHE A C 1
ATOM 1598 O O . PHE A 1 196 ? 15.600 -0.382 8.936 1.00 79.44 196 PHE A O 1
ATOM 1605 N N . ASP A 1 197 ? 17.551 -0.201 7.848 1.00 76.62 197 ASP A N 1
ATOM 1606 C CA . ASP A 1 197 ? 18.276 0.333 9.000 1.00 76.62 197 ASP A CA 1
ATOM 1607 C C . ASP A 1 197 ? 17.746 1.708 9.412 1.00 76.62 197 ASP A C 1
ATOM 1609 O O . ASP A 1 197 ? 17.529 1.944 10.597 1.00 76.62 197 ASP A O 1
ATOM 1613 N N . LYS A 1 198 ? 17.407 2.572 8.448 1.00 74.81 198 LYS A N 1
ATOM 1614 C CA . LYS A 1 198 ? 16.704 3.841 8.700 1.00 74.81 198 LYS A CA 1
ATOM 1615 C C . LYS A 1 198 ? 15.345 3.660 9.395 1.00 74.81 198 LYS A C 1
ATOM 1617 O O . LYS A 1 198 ? 14.903 4.554 10.106 1.00 74.81 198 LYS A O 1
ATOM 1622 N N . GLN A 1 199 ? 14.672 2.527 9.192 1.00 74.88 199 GLN A N 1
ATOM 1623 C CA . GLN A 1 199 ? 13.347 2.237 9.761 1.00 74.88 199 GLN A CA 1
ATOM 1624 C C . GLN A 1 199 ? 13.405 1.594 11.156 1.00 74.88 199 GLN A C 1
ATOM 1626 O O . GLN A 1 199 ? 12.382 1.507 11.841 1.00 74.88 199 GLN A O 1
ATOM 1631 N N . ARG A 1 200 ? 14.582 1.133 11.595 1.00 66.12 200 ARG A N 1
ATOM 1632 C CA . ARG A 1 200 ? 14.819 0.666 12.963 1.00 66.12 200 ARG A CA 1
ATOM 1633 C C . ARG A 1 200 ? 14.966 1.893 13.853 1.00 66.12 200 ARG A C 1
ATOM 1635 O O . ARG A 1 200 ? 15.980 2.576 13.785 1.00 66.12 200 ARG A O 1
ATOM 1642 N N . TYR A 1 201 ? 14.002 2.171 14.724 1.00 55.16 201 TYR A N 1
ATOM 1643 C CA . TYR A 1 201 ? 14.190 3.150 15.801 1.00 55.16 201 TYR A CA 1
ATOM 1644 C C . TYR A 1 201 ? 15.206 2.597 16.846 1.00 55.16 201 TYR A C 1
ATOM 1646 O O . TYR A 1 201 ? 14.820 2.153 17.920 1.00 55.16 201 TYR A O 1
ATOM 1654 N N . HIS A 1 202 ? 16.496 2.623 16.461 1.00 48.16 202 HIS A N 1
ATOM 1655 C CA . HIS A 1 202 ? 17.797 2.413 17.141 1.00 48.16 202 HIS A CA 1
ATOM 1656 C C . HIS A 1 202 ? 18.182 1.069 17.802 1.00 48.16 202 HIS A C 1
ATOM 1658 O O . HIS A 1 202 ? 17.323 0.298 18.205 1.00 48.16 202 HIS A O 1
ATOM 1664 N N . ALA A 1 203 ? 19.480 0.696 17.916 1.00 41.88 203 ALA A N 1
ATOM 1665 C CA . ALA A 1 203 ? 20.757 1.464 17.947 1.00 41.88 203 ALA A CA 1
ATOM 1666 C C . ALA A 1 203 ? 21.586 1.499 16.631 1.00 41.88 203 ALA A C 1
ATOM 1668 O O . ALA A 1 203 ? 21.606 0.512 15.907 1.00 41.88 203 ALA A O 1
ATOM 1669 N N . GLY A 1 204 ? 22.313 2.576 16.273 1.00 38.06 204 GLY A N 1
ATOM 1670 C CA . GLY A 1 204 ? 22.743 3.757 17.056 1.00 38.06 204 GLY A CA 1
ATOM 1671 C C . GLY A 1 204 ? 23.015 5.029 16.214 1.00 38.06 204 GLY A C 1
ATOM 1672 O O . GLY A 1 204 ? 23.143 4.955 14.994 1.00 38.06 204 GLY A O 1
ATOM 1673 N N . LEU A 1 205 ? 23.039 6.181 16.893 1.00 36.03 205 LEU A N 1
ATOM 1674 C CA . LEU A 1 205 ? 23.366 7.550 16.434 1.00 36.03 205 LEU A CA 1
ATOM 1675 C C . LEU A 1 205 ? 24.703 7.906 17.149 1.00 36.03 205 LEU A C 1
ATOM 1677 O O . LEU A 1 205 ? 24.855 7.488 18.297 1.00 36.03 205 LEU A O 1
ATOM 1681 N N . CYS A 1 206 ? 25.767 8.467 16.541 1.00 38.00 206 CYS A N 1
ATOM 1682 C CA . CYS A 1 206 ? 25.989 9.878 16.149 1.00 38.00 206 CYS A CA 1
ATOM 1683 C C . CYS A 1 206 ? 27.462 10.049 15.642 1.00 38.00 206 CYS A C 1
ATOM 1685 O O . CYS A 1 206 ? 28.320 9.374 16.203 1.00 38.00 206 CYS A O 1
ATOM 1687 N N . GLU A 1 207 ? 27.831 10.947 14.703 1.00 35.81 207 GLU A N 1
ATOM 1688 C CA . GLU A 1 207 ? 29.175 11.601 14.831 1.00 35.81 207 GLU A CA 1
ATOM 1689 C C . GLU A 1 207 ? 29.063 12.730 15.834 1.00 35.81 207 GLU A C 1
ATOM 1691 O O . GLU A 1 207 ? 29.951 12.999 16.630 1.00 35.81 207 GLU A O 1
ATOM 1696 N N . GLU A 1 208 ? 27.890 13.322 15.869 1.00 37.00 208 GLU A N 1
ATOM 1697 C CA . GLU A 1 208 ? 27.494 14.241 16.879 1.00 37.00 208 GLU A CA 1
ATOM 1698 C C . GLU A 1 208 ? 25.933 14.083 16.869 1.00 37.00 208 GLU A C 1
ATOM 1700 O O . GLU A 1 208 ? 25.315 13.826 15.839 1.00 37.00 208 GLU A O 1
ATOM 1705 N N . GLU A 1 209 ? 25.153 14.210 17.934 1.00 46.50 209 GLU A N 1
ATOM 1706 C CA . GLU A 1 209 ? 25.398 15.147 19.023 1.00 46.50 209 GLU A CA 1
ATOM 1707 C C . GLU A 1 209 ? 25.800 16.530 18.432 1.00 46.50 209 GLU A C 1
ATOM 1709 O O . GLU A 1 209 ? 26.419 17.342 19.111 1.00 46.50 209 GLU A O 1
ATOM 1714 N N . LEU A 1 210 ? 25.438 16.749 17.142 1.00 34.75 210 LEU A N 1
ATOM 1715 C CA . LEU A 1 210 ? 25.965 17.698 16.140 1.00 34.75 210 LEU A CA 1
ATOM 1716 C C . LEU A 1 210 ? 25.371 19.041 16.472 1.00 34.75 210 LEU A C 1
ATOM 1718 O O . LEU A 1 210 ? 24.231 19.350 16.123 1.00 34.75 210 LEU A O 1
ATOM 1722 N N . PHE A 1 211 ? 26.132 19.789 17.258 1.00 36.34 211 PHE A N 1
ATOM 1723 C CA . PHE A 1 211 ? 25.782 21.120 17.706 1.00 36.34 211 PHE A CA 1
ATOM 1724 C C . PHE A 1 211 ? 26.133 22.127 16.610 1.00 36.34 211 PHE A C 1
ATOM 1726 O O . PHE A 1 211 ? 27.306 22.319 16.298 1.00 36.34 211 PHE A O 1
ATOM 1733 N N . ASP A 1 212 ? 25.137 22.864 16.107 1.00 34.75 212 ASP A N 1
ATOM 1734 C CA . ASP A 1 212 ? 25.417 24.174 15.520 1.00 34.75 212 ASP A CA 1
ATOM 1735 C C . ASP A 1 212 ? 25.620 25.187 16.656 1.00 34.75 212 ASP A C 1
ATOM 1737 O O . ASP A 1 212 ? 24.707 25.588 17.389 1.00 34.75 212 ASP A O 1
ATOM 1741 N N . GLN A 1 213 ? 26.886 25.564 16.788 1.00 35.06 213 GLN A N 1
ATOM 1742 C CA . GLN A 1 213 ? 27.478 26.478 17.750 1.00 35.06 213 GLN A CA 1
ATOM 1743 C C . GLN A 1 213 ? 27.105 27.955 17.530 1.00 35.06 213 GLN A C 1
ATOM 1745 O O . GLN A 1 213 ? 27.699 28.831 18.154 1.00 35.06 213 GLN A O 1
ATOM 1750 N N . GLY A 1 214 ? 26.119 28.272 16.688 1.00 37.59 214 GLY A N 1
ATOM 1751 C CA . GLY A 1 214 ? 25.621 29.638 16.560 1.00 37.59 214 GLY A CA 1
ATOM 1752 C C . GLY A 1 214 ? 24.834 30.166 17.772 1.00 37.59 214 GLY A C 1
ATOM 1753 O O . GLY A 1 214 ? 24.635 31.381 17.835 1.00 37.59 214 GLY A O 1
ATOM 1754 N N . ARG A 1 215 ? 24.321 29.318 18.699 1.00 43.50 215 ARG A N 1
ATOM 1755 C CA . ARG A 1 215 ? 23.213 29.780 19.577 1.00 43.50 215 ARG A CA 1
ATOM 1756 C C . ARG A 1 215 ? 22.951 29.236 20.994 1.00 43.50 215 ARG A C 1
ATOM 1758 O O . ARG A 1 215 ? 21.888 29.581 21.510 1.00 43.50 215 ARG A O 1
ATOM 1765 N N . ALA A 1 216 ? 23.813 28.493 21.695 1.00 35.06 216 ALA A N 1
ATOM 1766 C CA . ALA A 1 216 ? 23.496 28.214 23.113 1.00 35.06 216 ALA A CA 1
ATOM 1767 C C . ALA A 1 216 ? 24.694 28.067 24.059 1.00 35.06 216 ALA A C 1
ATOM 1769 O O . ALA A 1 216 ? 25.474 27.122 23.980 1.00 35.06 216 ALA A O 1
ATOM 1770 N N . GLU A 1 217 ? 24.763 29.002 25.010 1.00 41.50 217 GLU A N 1
ATOM 1771 C CA . GLU A 1 217 ? 25.723 29.076 26.109 1.00 41.50 217 GLU A CA 1
ATOM 1772 C C . GLU A 1 217 ? 25.311 28.197 27.311 1.00 41.50 217 GLU A C 1
ATOM 1774 O O . GLU A 1 217 ? 24.182 28.243 27.800 1.00 41.50 217 GLU A O 1
ATOM 1779 N N . THR A 1 218 ? 26.282 27.397 27.756 1.00 46.47 218 THR A N 1
ATOM 1780 C CA . THR A 1 218 ? 26.615 26.758 29.056 1.00 46.47 218 THR A CA 1
ATOM 1781 C C . THR A 1 218 ? 25.647 26.636 30.261 1.00 46.47 218 THR A C 1
ATOM 1783 O O . THR A 1 218 ? 26.090 26.120 31.287 1.00 46.47 218 THR A O 1
ATOM 1786 N N . LYS A 1 219 ? 24.349 26.983 30.219 1.00 46.94 219 LYS A N 1
ATOM 1787 C CA . LYS A 1 219 ? 23.440 26.890 31.399 1.00 46.94 219 LYS A CA 1
ATOM 1788 C C . LYS A 1 219 ? 22.079 26.188 31.203 1.00 46.94 219 LYS A C 1
ATOM 1790 O O . LYS A 1 219 ? 21.266 26.191 32.119 1.00 46.94 219 LYS A O 1
ATOM 1795 N N . SER A 1 220 ? 21.811 25.534 30.072 1.00 47.47 220 SER A N 1
ATOM 1796 C CA . SER A 1 220 ? 20.452 25.062 29.708 1.00 47.47 220 SER A CA 1
ATOM 1797 C C . SER A 1 220 ? 20.089 23.608 30.096 1.00 47.47 220 SER A C 1
ATOM 1799 O O . SER A 1 220 ? 19.240 22.992 29.454 1.00 47.47 220 SER A O 1
ATOM 1801 N N . TRP A 1 221 ? 20.685 23.026 31.139 1.00 43.16 221 TRP A N 1
ATOM 1802 C CA . TRP A 1 221 ? 20.401 21.625 31.521 1.00 43.16 221 TRP A CA 1
ATOM 1803 C C . TRP A 1 221 ? 19.111 21.423 32.340 1.00 43.16 221 TRP A C 1
ATOM 1805 O O . TRP A 1 221 ? 18.697 20.290 32.568 1.00 43.16 221 TRP A O 1
ATOM 1815 N N . GLU A 1 222 ? 18.424 22.497 32.730 1.00 50.06 222 GLU A N 1
ATOM 1816 C CA . GLU A 1 222 ? 17.104 22.435 33.384 1.00 50.06 222 GLU A CA 1
ATOM 1817 C C . GLU A 1 222 ? 15.931 22.505 32.378 1.00 50.06 222 GLU A C 1
ATOM 1819 O O . GLU A 1 222 ? 14.769 22.348 32.752 1.00 50.06 222 GLU A O 1
ATOM 1824 N N . VAL A 1 223 ? 16.224 22.666 31.079 1.00 45.66 223 VAL A N 1
ATOM 1825 C CA . VAL A 1 223 ? 15.244 22.782 29.983 1.00 45.66 223 VAL A CA 1
ATOM 1826 C C . VAL A 1 223 ? 15.074 21.434 29.272 1.00 45.66 223 VAL A C 1
ATOM 1828 O O . VAL A 1 223 ? 15.340 21.273 28.087 1.00 45.66 223 VAL A O 1
ATOM 1831 N N . TYR A 1 224 ? 14.616 20.427 30.008 1.00 45.19 224 TYR A N 1
ATOM 1832 C CA . TYR A 1 224 ? 14.026 19.228 29.406 1.00 45.19 224 TYR A CA 1
ATOM 1833 C C . TYR A 1 224 ? 12.534 19.487 29.121 1.00 45.19 224 TYR A C 1
ATOM 1835 O O . TYR A 1 224 ? 11.823 19.985 29.996 1.00 45.19 224 TYR A O 1
ATOM 1843 N N . SER A 1 225 ? 12.013 19.123 27.939 1.00 50.03 225 SER A N 1
ATOM 1844 C CA . SER A 1 225 ? 10.594 19.331 27.596 1.00 50.03 225 SER A CA 1
ATOM 1845 C C . SER A 1 225 ? 9.695 18.177 28.079 1.00 50.03 225 SER A C 1
ATOM 1847 O O . SER A 1 225 ? 9.988 16.992 27.919 1.00 50.03 225 SER A O 1
ATOM 1849 N N . GLY A 1 226 ? 8.560 18.523 28.696 1.00 47.44 226 GLY A N 1
ATOM 1850 C CA . GLY A 1 226 ? 7.653 17.593 29.389 1.00 47.44 226 GLY A CA 1
ATOM 1851 C C . GLY A 1 226 ? 6.938 16.544 28.522 1.00 47.44 226 GLY A C 1
ATOM 1852 O O . GLY A 1 226 ? 6.221 15.708 29.069 1.00 47.44 226 GLY A O 1
ATOM 1853 N N . VAL A 1 227 ? 7.127 16.554 27.200 1.00 44.72 227 VAL A N 1
ATOM 1854 C CA . VAL A 1 227 ? 6.502 15.599 26.266 1.00 44.72 227 VAL A CA 1
ATOM 1855 C C . VAL A 1 227 ? 7.107 14.204 26.428 1.00 44.72 227 VAL A C 1
ATOM 1857 O O . VAL A 1 227 ? 6.373 13.235 26.613 1.00 44.72 227 VAL A O 1
ATOM 1860 N N . PHE A 1 228 ? 8.438 14.107 26.492 1.00 44.53 228 PHE A N 1
ATOM 1861 C CA . PHE A 1 228 ? 9.130 12.831 26.711 1.00 44.53 228 PHE A CA 1
ATOM 1862 C C . PHE A 1 228 ? 8.874 12.249 28.107 1.00 44.53 228 PHE A C 1
ATOM 1864 O O . PHE A 1 228 ? 8.844 11.033 28.281 1.00 44.53 228 PHE A O 1
ATOM 1871 N N . ARG A 1 229 ? 8.592 13.107 29.097 1.00 48.59 229 ARG A N 1
ATOM 1872 C CA . ARG A 1 229 ? 8.253 12.672 30.459 1.00 48.59 229 ARG A CA 1
ATOM 1873 C C . ARG A 1 229 ? 6.865 12.014 30.535 1.00 48.59 229 ARG A C 1
ATOM 1875 O O . ARG A 1 229 ? 6.709 11.023 31.241 1.00 48.59 229 ARG A O 1
ATOM 1882 N N . LYS A 1 230 ? 5.874 12.516 29.782 1.00 48.84 230 LYS A N 1
ATOM 1883 C CA . LYS A 1 230 ? 4.498 11.974 29.764 1.00 48.84 230 LYS A CA 1
ATOM 1884 C C . LYS A 1 230 ? 4.377 10.641 29.029 1.00 48.84 230 LYS A C 1
ATOM 1886 O O . LYS A 1 230 ? 3.661 9.761 29.496 1.00 48.84 230 LYS A O 1
ATOM 1891 N N . VAL A 1 231 ? 5.090 10.482 27.913 1.00 45.91 231 VAL A N 1
ATOM 1892 C CA . VAL A 1 231 ? 5.113 9.218 27.154 1.00 45.91 231 VAL A CA 1
ATOM 1893 C C . VAL A 1 231 ? 5.697 8.089 28.008 1.00 45.91 231 VAL A C 1
ATOM 1895 O O . VAL A 1 231 ? 5.173 6.981 28.002 1.00 45.91 231 VAL A O 1
ATOM 1898 N N . HIS A 1 232 ? 6.717 8.385 28.818 1.00 43.91 232 HIS A N 1
ATOM 1899 C CA . HIS A 1 232 ? 7.324 7.397 29.709 1.00 43.91 232 HIS A CA 1
ATOM 1900 C C . HIS A 1 232 ? 6.437 7.030 30.915 1.00 43.91 232 HIS A C 1
ATOM 1902 O O . HIS A 1 232 ? 6.449 5.881 31.349 1.00 43.91 232 HIS A O 1
ATOM 1908 N N . GLN A 1 233 ? 5.661 7.968 31.468 1.00 47.78 233 GLN A N 1
ATOM 1909 C CA . GLN A 1 233 ? 4.756 7.667 32.588 1.00 47.78 233 GLN A CA 1
ATOM 1910 C C . GLN A 1 233 ? 3.556 6.810 32.159 1.00 47.78 233 GLN A C 1
ATOM 1912 O O . GLN A 1 233 ? 3.203 5.879 32.871 1.00 47.78 233 GLN A O 1
ATOM 1917 N N . GLY A 1 234 ? 2.988 7.046 30.970 1.00 40.69 234 GLY A N 1
ATOM 1918 C CA . GLY A 1 234 ? 1.867 6.242 30.460 1.00 40.69 234 GLY A CA 1
ATOM 1919 C C . GLY A 1 234 ? 2.219 4.784 30.134 1.00 40.69 234 GLY A C 1
ATOM 1920 O O . GLY A 1 234 ? 1.330 3.942 30.093 1.00 40.69 234 GLY A O 1
ATOM 1921 N N . LEU A 1 235 ? 3.504 4.479 29.928 1.00 41.59 235 LEU A N 1
ATOM 1922 C CA . LEU A 1 235 ? 3.999 3.124 29.655 1.00 41.59 235 LEU A CA 1
ATOM 1923 C C . LEU A 1 235 ? 4.294 2.305 30.924 1.00 41.59 235 LEU A C 1
ATOM 1925 O O . LEU A 1 235 ? 4.535 1.109 30.814 1.00 41.59 235 LEU A O 1
ATOM 1929 N N . LEU A 1 236 ? 4.304 2.928 32.108 1.00 42.81 236 LEU A N 1
ATOM 1930 C CA . LEU A 1 236 ? 4.623 2.268 33.383 1.00 42.81 236 LEU A CA 1
ATOM 1931 C C . LEU A 1 236 ? 3.387 1.954 34.249 1.00 42.81 236 LEU A C 1
ATOM 1933 O O . LEU A 1 236 ? 3.534 1.302 35.278 1.00 42.81 236 LEU A O 1
ATOM 1937 N N . GLU A 1 237 ? 2.191 2.413 33.861 1.00 43.50 237 GLU A N 1
ATOM 1938 C CA . GLU A 1 237 ? 0.936 2.241 34.620 1.00 43.50 237 GLU A CA 1
ATOM 1939 C C . GLU A 1 237 ? -0.087 1.288 33.950 1.00 43.50 237 GLU A C 1
ATOM 1941 O O . GLU A 1 237 ? -1.263 1.289 34.317 1.00 43.50 237 GLU A O 1
ATOM 1946 N N . GLN A 1 238 ? 0.342 0.445 33.001 1.00 37.72 238 GLN A N 1
ATOM 1947 C CA . GLN A 1 238 ? -0.411 -0.728 32.511 1.00 37.72 238 GLN A CA 1
ATOM 1948 C C . GLN A 1 238 ? 0.365 -2.012 32.796 1.00 37.72 238 GLN A C 1
ATOM 1950 O O . GLN A 1 238 ? -0.302 -3.038 33.062 1.00 37.72 238 GLN A O 1
#

Sequence (238 aa):
MPIYLSENIFSLVQVDLLAAARAEHPRVFENLKQIRNLELVFDSRDYIYMAQFFSRELPGIAGVVQETTAPSRHKRKVIEDLGGIHADLDIPGIYQSESESETEESPVETEEVHEQHIENMKEYLWGRTMCFVRQTFQLSNLYIDLRRCTCIQGCCRLAMEVLDWGWLHVWIHGMPSEIHVRGTSRREKAIIVQLFDKQRYHAGLCEEELFDQGRAETKSWEVYSGVFRKVHQGLLEQ